Protein AF-A0A7G7W9G4-F1 (afdb_monomer_lite)

Sequence (320 aa):
MPSNDWLHTIPADLYDQLAHCLSLHGMACAELLSRPQETQLLQLMALTGLNTIRVAELNTIADHDQLLQALEQQPHHLYNLMLLGRLSLETSLAAPVLRYVQQQMHIDAAQLQQLKIYCLELSGAFLALLEEHLPATPSLGLHRLQVEEAFGQYVALHPGPEPTAATIRFTEPQLQMMRLALLLVHSLPEAGEHPFLQAVAELATLRPVALEPMIERLGTLEPAEDFAVTMPELVQLYQAMQVCGMVFVSEVLEKVGLGSVFPTVPTDERAASAGATEPSGRQAVGEIVSGFTRWVQYTFPQEPALQQARQQVLALADAL

pLDDT: mean 85.25, std 13.96, range [37.88, 96.56]

Organism: NCBI:txid2761579

Radius of gyration: 29.04 Å; chains: 1; bounding box: 63×33×98 Å

Secondary structure (DSSP, 8-state):
---GGGGGGS-TTHHHHHHHHHHHHHHHHHHHHTS---HHHHHHHHHH---HHHHHHHTT--SHHHHHHHHHH-HHHHHHHHHHHHHHHTSGGGHHHHHHHHHHHT--HHHHHHHHHHHHHHHHHHHHHHHHHS--SS-HHHHHHHHHHHHHHHHHHSPPPPPEEEEEE--HHHHHHHHHHHHHHHHGGGS---HHHHHHHH-GGGSHHHHHHHHHHHHHPPTT-EEEEEHHHHHHHHHHHHHHHHHHHSTHHHHTTGGGTS----TTTTTT-TT--PPPHHHHHHHHHHHHHHHHHHH-SS-HHHHHHHHHHHHHHTT-

Foldseek 3Di:
DQDLVVLVVDDQCLCVLCVLLLLQLLLLLLLLQVDDDDPLNVQLCVLQVDHNVLSVVSNVQDHSVSVSVCCVPPVSNSLSSLLSSLLSLVALSCVVVLVVCCVVVVDDPVVSVVSSVSSNVSSVVVSVVSQVRPDCVPPVVVSSVSSNVSSVVVCVVVPHDADFPDKDAAAPVLLVLLLVLLVCLQCLLVLDDAQLSVLSCPPPCSHNVNSVVVNVVSVPDDHRDTDTDHPSRLLSSLLSLLSVLVCLVDCVCVVSVVVVVDDDDPPVVVVVDPPDPDPDPNVVSNCSSVVSNVVCCVSCVPDPSNVVSVVSSVVSNVRD

Structure (mmCIF, N/CA/C/O backbone):
data_AF-A0A7G7W9G4-F1
#
_entry.id   AF-A0A7G7W9G4-F1
#
loop_
_atom_site.group_PDB
_atom_site.id
_atom_site.type_symbol
_atom_site.label_atom_id
_atom_site.label_alt_id
_atom_site.label_comp_id
_atom_site.label_asym_id
_atom_site.label_entity_id
_atom_site.label_seq_id
_atom_site.pdbx_PDB_ins_code
_atom_site.Cartn_x
_atom_site.Cartn_y
_atom_site.Cartn_z
_atom_site.occupancy
_atom_site.B_iso_or_equiv
_atom_site.auth_seq_id
_atom_site.auth_comp_id
_atom_site.auth_asym_id
_atom_site.auth_atom_id
_atom_site.pdbx_PDB_model_num
ATOM 1 N N . MET A 1 1 ? 11.338 4.149 -42.807 1.00 40.81 1 MET A N 1
ATOM 2 C CA . MET A 1 1 ? 11.779 3.611 -41.508 1.00 40.81 1 MET A CA 1
ATOM 3 C C . MET A 1 1 ? 12.610 4.693 -40.854 1.00 40.81 1 MET A C 1
ATOM 5 O O . MET A 1 1 ? 13.453 5.231 -41.568 1.00 40.81 1 MET A O 1
ATOM 9 N N . PRO A 1 2 ? 12.330 5.106 -39.606 1.00 50.56 2 PRO A N 1
ATOM 10 C CA . PRO A 1 2 ? 13.284 5.938 -38.877 1.00 50.56 2 PRO A CA 1
ATOM 11 C C . PRO A 1 2 ? 14.632 5.208 -38.890 1.00 50.56 2 PRO A C 1
ATOM 13 O O . PRO A 1 2 ? 14.669 3.991 -38.718 1.00 50.56 2 PRO A O 1
ATOM 16 N N . SER A 1 3 ? 15.703 5.915 -39.244 1.00 54.38 3 SER A N 1
ATOM 17 C CA . SER A 1 3 ? 17.038 5.320 -39.302 1.00 54.38 3 SER A CA 1
ATOM 18 C C . SER A 1 3 ? 17.431 4.896 -37.886 1.00 54.38 3 SER A C 1
ATOM 20 O O . SER A 1 3 ? 17.356 5.718 -36.973 1.00 54.38 3 SER A O 1
ATOM 22 N N . ASN A 1 4 ? 17.871 3.646 -37.703 1.00 65.38 4 ASN A N 1
ATOM 23 C CA . ASN A 1 4 ? 18.463 3.157 -36.447 1.00 65.38 4 ASN A CA 1
ATOM 24 C C . ASN A 1 4 ? 19.778 3.890 -36.089 1.00 65.38 4 ASN A C 1
ATOM 26 O O . ASN A 1 4 ? 20.391 3.571 -35.077 1.00 65.38 4 ASN A O 1
ATOM 30 N N . ASP A 1 5 ? 20.188 4.895 -36.876 1.00 73.19 5 ASP A N 1
ATOM 31 C CA . ASP A 1 5 ? 21.355 5.756 -36.644 1.00 73.19 5 ASP A CA 1
ATOM 32 C C . ASP A 1 5 ? 21.435 6.335 -35.232 1.00 73.19 5 ASP A C 1
ATOM 34 O O . ASP A 1 5 ? 22.530 6.565 -34.725 1.00 73.19 5 ASP A O 1
ATOM 38 N N . TRP A 1 6 ? 20.296 6.568 -34.577 1.00 84.31 6 TRP A N 1
ATOM 39 C CA . TRP A 1 6 ? 20.295 7.122 -33.227 1.00 84.31 6 TRP A CA 1
ATOM 40 C C . TRP A 1 6 ? 20.891 6.150 -32.195 1.00 84.31 6 TRP A C 1
ATOM 42 O O . TRP A 1 6 ? 21.513 6.603 -31.238 1.00 84.31 6 TRP A O 1
ATOM 52 N N . LEU A 1 7 ? 20.805 4.830 -32.407 1.00 84.00 7 LEU A N 1
ATOM 53 C CA . LEU A 1 7 ? 21.413 3.842 -31.506 1.00 84.00 7 LEU A CA 1
ATOM 54 C C . LEU A 1 7 ? 22.938 3.994 -31.443 1.00 84.00 7 LEU A C 1
ATOM 56 O O . LEU A 1 7 ? 23.534 3.792 -30.391 1.00 84.00 7 LEU A O 1
ATOM 60 N N . HIS A 1 8 ? 23.569 4.439 -32.533 1.00 81.44 8 HIS A N 1
ATOM 61 C CA . HIS A 1 8 ? 25.007 4.721 -32.581 1.00 81.44 8 HIS A CA 1
ATOM 62 C C . HIS A 1 8 ? 25.402 6.021 -31.865 1.00 81.44 8 HIS A C 1
ATOM 64 O O . HIS A 1 8 ? 26.589 6.291 -31.695 1.00 81.44 8 HIS A O 1
ATOM 70 N N . THR A 1 9 ? 24.424 6.832 -31.453 1.00 83.19 9 THR A N 1
ATOM 71 C CA . THR A 1 9 ? 24.647 8.061 -30.674 1.00 83.19 9 THR A CA 1
ATOM 72 C C . THR A 1 9 ? 24.578 7.823 -29.165 1.00 83.19 9 THR A C 1
ATOM 74 O O . THR A 1 9 ? 24.904 8.723 -28.390 1.00 83.19 9 THR A O 1
ATOM 77 N N . ILE A 1 10 ? 24.191 6.614 -28.742 1.00 82.94 10 ILE A N 1
ATOM 78 C CA . ILE A 1 10 ? 24.118 6.230 -27.335 1.00 82.94 10 ILE A CA 1
ATOM 79 C C . ILE A 1 10 ? 25.543 6.093 -26.765 1.00 82.94 10 ILE A C 1
ATOM 81 O O . ILE A 1 10 ? 26.357 5.363 -27.334 1.00 82.94 10 ILE A O 1
ATOM 85 N N . PRO A 1 11 ? 25.869 6.755 -25.636 1.00 86.31 11 PRO A N 1
ATOM 86 C CA . PRO A 1 11 ? 27.174 6.617 -24.994 1.00 86.31 11 PRO A CA 1
ATOM 87 C C . PRO A 1 11 ? 27.469 5.171 -24.581 1.00 86.31 11 PRO A C 1
ATOM 89 O O . PRO A 1 11 ? 26.603 4.491 -24.028 1.00 86.31 11 PRO A O 1
ATOM 92 N N . ALA A 1 12 ? 28.707 4.718 -24.792 1.00 85.06 12 ALA A N 1
ATOM 93 C CA . ALA A 1 12 ? 29.129 3.352 -24.464 1.00 85.06 12 ALA A CA 1
ATOM 94 C C . ALA A 1 12 ? 29.003 3.020 -22.962 1.00 85.06 12 ALA A C 1
ATOM 96 O O . ALA A 1 12 ? 28.802 1.867 -22.593 1.00 85.06 12 ALA A O 1
ATOM 97 N N . ASP A 1 13 ? 29.077 4.032 -22.096 1.00 87.19 13 ASP A N 1
ATOM 98 C CA . ASP A 1 13 ? 28.933 3.919 -20.643 1.00 87.19 13 ASP A CA 1
ATOM 99 C C . ASP A 1 13 ? 27.476 4.031 -20.160 1.00 87.19 13 ASP A C 1
ATOM 101 O O . ASP A 1 13 ? 27.215 3.891 -18.966 1.00 87.19 13 ASP A O 1
ATOM 105 N N . LEU A 1 14 ? 26.499 4.248 -21.056 1.00 85.94 14 LEU A N 1
ATOM 106 C CA . LEU A 1 14 ? 25.096 4.408 -20.657 1.00 85.94 14 LEU A CA 1
ATOM 107 C C . LEU A 1 14 ? 24.572 3.178 -19.906 1.00 85.94 14 LEU A C 1
ATOM 109 O O . LEU A 1 14 ? 23.805 3.320 -18.956 1.00 85.94 14 LEU A O 1
ATOM 113 N N . TYR A 1 15 ? 24.981 1.974 -20.316 1.00 88.56 15 TYR A N 1
ATOM 114 C CA . TYR A 1 15 ? 24.551 0.759 -19.629 1.00 88.56 15 TYR A CA 1
ATOM 115 C C . TYR A 1 15 ? 25.046 0.735 -18.181 1.00 88.56 15 TYR A C 1
ATOM 117 O O . TYR A 1 15 ? 24.253 0.450 -17.293 1.00 88.56 15 TYR A O 1
ATOM 125 N N . ASP A 1 16 ? 26.301 1.104 -17.919 1.00 87.62 16 ASP A N 1
ATOM 126 C CA . ASP A 1 16 ? 26.847 1.119 -16.556 1.00 87.62 16 ASP A CA 1
ATOM 127 C C . ASP A 1 16 ? 26.080 2.096 -15.654 1.00 87.62 16 ASP A C 1
ATOM 129 O O . ASP A 1 16 ? 25.845 1.819 -14.477 1.00 87.62 16 ASP A O 1
ATOM 133 N N . GLN A 1 17 ? 25.616 3.212 -16.223 1.00 88.06 17 GLN A N 1
ATOM 134 C CA . GLN A 1 17 ? 24.747 4.160 -15.526 1.00 88.06 17 GLN A CA 1
ATOM 135 C C . GLN A 1 17 ? 23.349 3.563 -15.281 1.00 88.06 17 GLN A C 1
ATOM 137 O O . GLN A 1 17 ? 22.777 3.719 -14.201 1.00 88.06 17 GLN A O 1
ATOM 142 N N . LEU A 1 18 ? 22.792 2.854 -16.268 1.00 90.00 18 LEU A N 1
ATOM 143 C CA . LEU A 1 18 ? 21.439 2.297 -16.224 1.00 90.00 18 LEU A CA 1
ATOM 144 C C . LEU A 1 18 ? 21.326 0.945 -15.520 1.00 90.00 18 LEU A C 1
ATOM 146 O O . LEU A 1 18 ? 20.213 0.586 -15.153 1.00 90.00 18 LEU A O 1
ATOM 150 N N . ALA A 1 19 ? 22.403 0.194 -15.305 1.00 89.56 19 ALA A N 1
ATOM 151 C CA . ALA A 1 19 ? 22.345 -1.211 -14.893 1.00 89.56 19 ALA A CA 1
ATOM 152 C C . ALA A 1 19 ? 21.517 -1.418 -13.613 1.00 89.56 19 ALA A C 1
ATOM 154 O O . ALA A 1 19 ? 20.597 -2.238 -13.569 1.00 89.56 19 ALA A O 1
ATOM 155 N N . HIS A 1 20 ? 21.775 -0.607 -12.583 1.00 88.25 20 HIS A N 1
ATOM 156 C CA . HIS A 1 20 ? 21.005 -0.639 -11.336 1.00 88.25 20 HIS A CA 1
ATOM 157 C C . HIS A 1 20 ? 19.545 -0.219 -11.535 1.00 88.25 20 HIS A C 1
ATOM 159 O O . HIS A 1 20 ? 18.644 -0.764 -10.899 1.00 88.25 20 HIS A O 1
ATOM 165 N N . CYS A 1 21 ? 19.307 0.724 -12.444 1.00 91.81 21 CYS A N 1
ATOM 166 C CA . CYS A 1 21 ? 17.978 1.196 -12.786 1.00 91.81 21 CYS A CA 1
ATOM 167 C C . CYS A 1 21 ? 17.174 0.110 -13.521 1.00 91.81 21 CYS A C 1
ATOM 169 O O . CYS A 1 21 ? 16.083 -0.232 -13.070 1.00 91.81 21 CYS A O 1
ATOM 171 N N . LEU A 1 22 ? 17.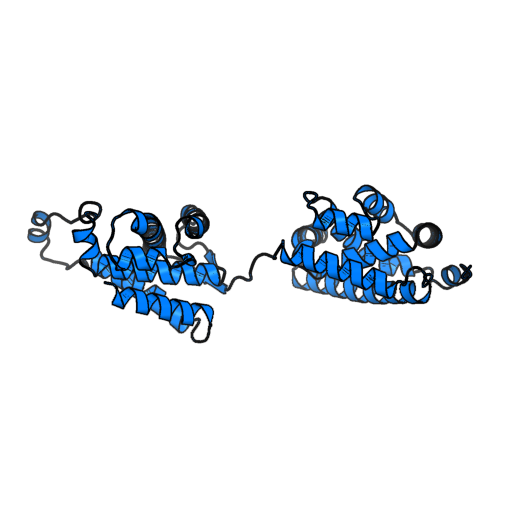734 -0.497 -14.571 1.00 92.62 22 LEU A N 1
ATOM 172 C CA . LEU A 1 22 ? 17.141 -1.607 -15.324 1.00 92.62 22 LEU A CA 1
ATOM 173 C C . LEU A 1 22 ? 16.814 -2.783 -14.405 1.00 92.62 22 LEU A C 1
ATOM 175 O O . LEU A 1 22 ? 15.695 -3.288 -14.428 1.00 92.62 22 LEU A O 1
ATOM 179 N N . SER A 1 23 ? 17.754 -3.157 -13.533 1.00 92.38 23 SER A N 1
ATOM 180 C CA . SER A 1 23 ? 17.551 -4.221 -12.552 1.00 92.38 23 SER A CA 1
ATOM 181 C C . SER A 1 23 ? 16.391 -3.911 -11.598 1.00 92.38 23 SER A C 1
ATOM 183 O O . SER A 1 23 ? 15.501 -4.742 -11.417 1.00 92.38 23 SER A O 1
ATOM 185 N N . LEU A 1 24 ? 16.341 -2.701 -11.028 1.00 94.94 24 LEU A N 1
ATOM 186 C CA . LEU A 1 24 ? 15.282 -2.307 -10.095 1.00 94.94 24 LEU A CA 1
ATOM 187 C C . LEU A 1 24 ? 13.896 -2.261 -10.759 1.00 94.94 24 LEU A C 1
ATOM 189 O O . LEU A 1 24 ? 12.923 -2.756 -10.188 1.00 94.94 24 LEU A O 1
ATOM 193 N N . HIS A 1 25 ? 13.805 -1.709 -11.970 1.00 96.00 25 HIS A N 1
ATOM 194 C CA . HIS A 1 25 ? 12.559 -1.653 -12.742 1.00 96.00 25 HIS A CA 1
ATOM 195 C C . HIS A 1 25 ? 12.108 -3.050 -13.176 1.00 96.00 25 HIS A C 1
ATOM 197 O O . HIS A 1 25 ? 10.923 -3.378 -13.090 1.00 96.00 25 HIS A O 1
ATOM 203 N N . GLY A 1 26 ? 13.062 -3.892 -13.566 1.00 95.31 26 GLY A N 1
ATOM 204 C CA . GLY A 1 26 ? 12.858 -5.294 -13.887 1.00 95.31 26 GLY A CA 1
ATOM 205 C C . GLY A 1 26 ? 12.314 -6.107 -12.718 1.00 95.31 26 GLY A C 1
ATOM 206 O O . GLY A 1 26 ? 11.358 -6.863 -12.888 1.00 95.31 26 GLY A O 1
ATOM 207 N N . MET A 1 27 ? 12.869 -5.917 -11.517 1.00 95.31 27 MET A N 1
ATOM 208 C CA . MET A 1 27 ? 12.361 -6.534 -10.287 1.00 95.31 27 MET A CA 1
ATOM 209 C C . MET A 1 27 ? 10.953 -6.037 -9.948 1.00 95.31 27 MET A C 1
ATOM 211 O O . MET A 1 27 ? 10.087 -6.847 -9.628 1.00 95.31 27 MET A O 1
ATOM 215 N N . ALA A 1 28 ? 10.696 -4.730 -10.065 1.00 95.50 28 ALA A N 1
ATOM 216 C CA . ALA A 1 28 ? 9.371 -4.153 -9.834 1.00 95.50 28 ALA A CA 1
ATOM 217 C C . ALA A 1 28 ? 8.313 -4.722 -10.795 1.00 95.50 28 ALA A C 1
ATOM 219 O O . ALA A 1 28 ? 7.232 -5.111 -10.354 1.00 95.50 28 ALA A O 1
ATOM 220 N N . CYS A 1 29 ? 8.637 -4.847 -12.085 1.00 96.25 29 CYS A N 1
ATOM 221 C CA . CYS A 1 29 ? 7.753 -5.479 -13.066 1.00 96.25 29 CYS A CA 1
ATOM 222 C C . CYS A 1 29 ? 7.543 -6.968 -12.779 1.00 96.25 29 CYS A C 1
ATOM 224 O O . CYS A 1 29 ? 6.418 -7.452 -12.861 1.00 96.25 29 CYS A O 1
ATOM 226 N N . ALA A 1 30 ? 8.608 -7.702 -12.447 1.00 94.56 30 ALA A N 1
ATOM 227 C CA . ALA A 1 30 ? 8.514 -9.127 -12.147 1.00 94.56 30 ALA A CA 1
ATOM 228 C C . ALA A 1 30 ? 7.612 -9.383 -10.932 1.00 94.56 30 ALA A C 1
ATOM 230 O O . ALA A 1 30 ? 6.766 -10.270 -10.986 1.00 94.56 30 ALA A O 1
ATOM 231 N N . GLU A 1 31 ? 7.746 -8.571 -9.881 1.00 93.81 31 GLU A N 1
ATOM 232 C CA . GLU A 1 31 ? 6.899 -8.644 -8.689 1.00 93.81 31 GLU A CA 1
ATOM 233 C C . GLU A 1 31 ? 5.448 -8.246 -8.972 1.00 93.81 31 GLU A C 1
ATOM 235 O O . GLU A 1 31 ? 4.524 -8.856 -8.446 1.00 93.81 31 GLU A O 1
ATOM 240 N N . LEU A 1 32 ? 5.209 -7.233 -9.807 1.00 93.50 32 LEU A N 1
ATOM 241 C CA . LEU A 1 32 ? 3.849 -6.864 -10.195 1.00 93.50 32 LEU A CA 1
ATOM 242 C C . LEU A 1 32 ? 3.166 -8.002 -10.969 1.00 93.50 32 LEU A C 1
ATOM 244 O O . LEU A 1 32 ? 2.024 -8.352 -10.681 1.00 93.50 32 LEU A O 1
ATOM 248 N N . LEU A 1 33 ? 3.867 -8.582 -11.946 1.00 93.25 33 LEU A N 1
ATOM 249 C CA . LEU A 1 33 ? 3.325 -9.588 -12.862 1.00 93.25 33 LEU A CA 1
ATOM 250 C C . LEU A 1 33 ? 3.311 -11.013 -12.281 1.00 93.25 33 LEU A C 1
ATOM 252 O O . LEU A 1 33 ? 2.730 -11.907 -12.897 1.00 93.25 33 LEU A O 1
ATOM 256 N N . SER A 1 34 ? 3.942 -11.243 -11.125 1.00 89.50 34 SER A N 1
ATOM 257 C CA . SER A 1 34 ? 3.881 -12.519 -10.395 1.00 89.50 34 SER A CA 1
ATOM 258 C C . SER A 1 34 ? 2.593 -12.681 -9.577 1.00 89.50 34 SER A C 1
ATOM 260 O O . SER A 1 34 ? 2.277 -13.789 -9.138 1.00 89.50 34 SER A O 1
ATOM 262 N N . ARG A 1 35 ? 1.843 -11.590 -9.374 1.00 86.38 35 ARG A N 1
ATOM 263 C CA . ARG A 1 35 ? 0.600 -11.560 -8.595 1.00 86.38 35 ARG A CA 1
ATOM 264 C C . ARG A 1 35 ? -0.533 -12.339 -9.276 1.00 86.38 35 ARG A C 1
ATOM 266 O O . ARG A 1 35 ? -0.476 -12.583 -10.485 1.00 86.38 35 ARG A O 1
ATOM 273 N N . PRO A 1 36 ? -1.588 -12.717 -8.524 1.00 83.50 36 PRO A N 1
ATOM 274 C CA . PRO A 1 36 ? -2.785 -13.312 -9.106 1.00 83.50 36 PRO A CA 1
ATOM 275 C C . PRO A 1 36 ? -3.306 -12.488 -10.291 1.00 83.50 36 PRO A C 1
ATOM 277 O O . PRO A 1 36 ? -3.422 -11.266 -10.214 1.00 83.50 36 PRO A O 1
ATOM 280 N N . GLN A 1 37 ? -3.589 -13.167 -11.404 1.00 80.62 37 GLN A N 1
ATOM 281 C CA . GLN A 1 37 ? -3.963 -12.532 -12.668 1.00 80.62 37 GLN A CA 1
ATOM 282 C C . GLN A 1 37 ? -5.419 -12.064 -12.649 1.00 80.62 37 GLN A C 1
ATOM 284 O O . GLN A 1 37 ? -6.317 -12.699 -13.201 1.00 80.62 37 GLN A O 1
ATOM 289 N N . GLU A 1 38 ? -5.642 -10.937 -11.989 1.00 86.50 38 GLU A N 1
ATOM 290 C CA . GLU A 1 38 ? -6.908 -10.217 -12.011 1.00 86.50 38 GLU A CA 1
ATOM 291 C C . GLU A 1 38 ? -7.132 -9.528 -13.362 1.00 86.50 38 GLU A C 1
ATOM 293 O O . GLU A 1 38 ? -6.190 -9.251 -14.108 1.00 86.50 38 GLU A O 1
ATOM 298 N N . THR A 1 39 ? -8.390 -9.211 -13.674 1.00 87.88 39 THR A N 1
ATOM 299 C CA . THR A 1 39 ? -8.793 -8.607 -14.957 1.00 87.88 39 THR A CA 1
ATOM 300 C C . THR A 1 39 ? -7.971 -7.361 -15.306 1.00 87.88 39 THR A C 1
ATOM 302 O O . THR A 1 39 ? -7.540 -7.200 -16.445 1.00 87.88 39 THR A O 1
ATOM 305 N N . GLN A 1 40 ? -7.705 -6.502 -14.322 1.00 90.00 40 GLN A N 1
ATOM 306 C CA . GLN A 1 40 ? -6.948 -5.261 -14.482 1.00 90.00 40 GLN A CA 1
ATOM 307 C C . GLN A 1 40 ? -5.460 -5.528 -14.750 1.00 90.00 40 GLN A C 1
ATOM 309 O O . GLN A 1 40 ? -4.849 -4.855 -15.579 1.00 90.00 40 GLN A O 1
ATOM 314 N N . LEU A 1 41 ? -4.881 -6.551 -14.112 1.00 91.75 41 LEU A N 1
ATOM 315 C CA . LEU A 1 41 ? -3.500 -6.958 -14.373 1.00 91.75 41 LEU A CA 1
ATOM 316 C C . LEU A 1 41 ? -3.364 -7.588 -15.767 1.00 91.75 41 LEU A C 1
ATOM 318 O O . LEU A 1 41 ? -2.427 -7.276 -16.498 1.00 91.75 41 LEU A O 1
ATOM 322 N N . LEU A 1 42 ? -4.338 -8.403 -16.186 1.00 92.75 42 LEU A N 1
ATOM 323 C CA . LEU A 1 42 ? -4.401 -8.953 -17.544 1.00 92.75 42 LEU A CA 1
ATOM 324 C C . LEU A 1 42 ? -4.530 -7.853 -18.607 1.00 92.75 42 LEU A C 1
ATOM 326 O O . LEU A 1 42 ? -3.899 -7.939 -19.660 1.00 92.75 42 LEU A O 1
ATOM 330 N N . GLN A 1 43 ? -5.302 -6.799 -18.330 1.00 93.38 43 GLN A N 1
ATOM 331 C CA . GLN A 1 43 ? -5.398 -5.629 -19.203 1.00 93.38 43 GLN A CA 1
ATOM 332 C C . GLN A 1 43 ? -4.052 -4.905 -19.326 1.00 93.38 43 GLN A C 1
ATOM 334 O O . GLN A 1 43 ? -3.642 -4.577 -20.440 1.00 93.38 43 GLN A O 1
ATOM 339 N N . LEU A 1 44 ? -3.335 -4.701 -18.217 1.00 94.00 44 LEU A N 1
ATOM 340 C CA . LEU A 1 44 ? -1.985 -4.129 -18.232 1.00 94.00 44 LEU A CA 1
ATOM 341 C C . LEU A 1 44 ? -1.008 -4.974 -19.057 1.00 94.00 44 LEU A C 1
ATOM 343 O O . LEU A 1 44 ? -0.258 -4.428 -19.868 1.00 94.00 44 LEU A O 1
ATOM 347 N N . MET A 1 45 ? -1.041 -6.299 -18.902 1.00 94.75 45 MET A N 1
ATOM 348 C CA . MET A 1 45 ? -0.222 -7.221 -19.698 1.00 94.75 45 MET A CA 1
ATOM 349 C C . MET A 1 45 ? -0.559 -7.132 -21.192 1.00 94.75 45 MET A C 1
ATOM 351 O O . MET A 1 45 ? 0.342 -7.110 -22.028 1.00 94.75 45 MET A O 1
ATOM 355 N N . ALA A 1 46 ? -1.844 -7.034 -21.540 1.00 94.12 46 ALA A N 1
ATOM 356 C CA . ALA A 1 46 ? -2.291 -6.909 -22.926 1.00 94.12 46 ALA A CA 1
ATOM 357 C C . ALA A 1 46 ? -1.870 -5.575 -23.565 1.00 94.12 46 ALA A C 1
ATOM 359 O O . ALA A 1 46 ? -1.441 -5.567 -24.717 1.00 94.12 46 ALA A O 1
ATOM 360 N N . LEU A 1 47 ? -1.959 -4.464 -22.825 1.00 94.12 47 LEU A N 1
ATOM 361 C CA . LEU A 1 47 ? -1.532 -3.143 -23.296 1.00 94.12 47 LEU A CA 1
ATOM 362 C C . LEU A 1 47 ? -0.015 -3.078 -23.490 1.00 94.12 47 LEU A C 1
ATOM 364 O O . LEU A 1 47 ? 0.465 -2.588 -24.506 1.00 94.12 47 LEU A O 1
ATOM 368 N N . THR A 1 48 ? 0.748 -3.581 -22.522 1.00 94.00 48 THR A N 1
ATOM 369 C CA . THR A 1 48 ? 2.214 -3.456 -22.516 1.00 94.00 48 THR A CA 1
ATOM 370 C C . THR A 1 48 ? 2.932 -4.543 -23.318 1.00 94.00 48 THR A C 1
ATOM 372 O O . THR A 1 48 ? 4.106 -4.380 -23.656 1.00 94.00 48 THR A O 1
ATOM 375 N N . GLY A 1 49 ? 2.270 -5.669 -23.596 1.00 93.06 49 GLY A N 1
ATOM 376 C CA . GLY A 1 49 ? 2.908 -6.872 -24.137 1.00 93.06 49 GLY A CA 1
ATOM 377 C C . GLY A 1 49 ? 3.873 -7.548 -23.155 1.00 93.06 49 GLY A C 1
ATOM 378 O O . GLY A 1 49 ? 4.574 -8.491 -23.530 1.00 93.06 49 GLY A O 1
ATOM 379 N N . LEU A 1 50 ? 3.935 -7.079 -21.904 1.00 95.25 50 LEU A N 1
ATOM 380 C CA . LEU A 1 50 ? 4.789 -7.650 -20.874 1.00 95.25 50 LEU A CA 1
ATOM 381 C C . LEU A 1 50 ? 4.090 -8.813 -20.177 1.00 95.25 50 LEU A C 1
ATOM 383 O O . LEU A 1 50 ? 2.914 -8.766 -19.825 1.00 95.25 50 LEU A O 1
ATOM 387 N N . ASN A 1 51 ? 4.866 -9.858 -19.933 1.00 93.06 51 ASN A N 1
ATOM 388 C CA . ASN A 1 51 ? 4.527 -10.961 -19.051 1.00 93.06 51 ASN A CA 1
ATOM 389 C C . ASN A 1 51 ? 5.792 -11.376 -18.288 1.00 93.06 51 ASN A C 1
ATOM 391 O O . ASN A 1 51 ? 6.877 -10.851 -18.542 1.00 93.06 51 ASN A O 1
ATOM 395 N N . THR A 1 52 ? 5.670 -12.321 -17.360 1.00 90.69 52 THR A N 1
ATOM 396 C CA . THR A 1 52 ? 6.804 -12.780 -16.544 1.00 90.69 52 THR A CA 1
ATOM 397 C C . THR A 1 52 ? 7.977 -13.296 -17.383 1.00 90.69 52 THR A C 1
ATOM 399 O O . THR A 1 52 ? 9.124 -13.026 -17.042 1.00 90.69 52 THR A O 1
ATOM 402 N N . ILE A 1 53 ? 7.709 -13.967 -18.509 1.00 93.25 53 ILE A N 1
ATOM 403 C CA . ILE A 1 53 ? 8.742 -14.471 -19.429 1.00 93.25 53 ILE A CA 1
ATOM 404 C C . ILE A 1 53 ? 9.473 -13.306 -20.102 1.00 93.25 53 ILE A C 1
ATOM 406 O O . ILE A 1 53 ? 10.697 -13.245 -20.065 1.00 93.25 53 ILE A O 1
ATOM 410 N N . ARG A 1 54 ? 8.733 -12.344 -20.662 1.00 93.81 54 ARG A N 1
ATOM 411 C CA . ARG A 1 54 ? 9.308 -11.182 -21.350 1.00 93.81 54 ARG A CA 1
ATOM 412 C C . ARG A 1 54 ? 10.115 -10.305 -20.398 1.00 93.81 54 ARG A C 1
ATOM 414 O O . ARG A 1 54 ? 11.171 -9.811 -20.773 1.00 93.81 54 ARG A O 1
ATOM 421 N N . VAL A 1 55 ? 9.639 -10.127 -19.167 1.00 94.94 55 VAL A N 1
ATOM 422 C CA . VAL A 1 55 ? 10.392 -9.413 -18.129 1.00 94.94 55 VAL A CA 1
ATOM 423 C C . VAL A 1 55 ? 11.664 -10.178 -17.768 1.00 94.94 55 VAL A C 1
ATOM 425 O O . VAL A 1 55 ? 12.718 -9.563 -17.671 1.00 94.94 55 VAL A O 1
ATOM 428 N N . ALA A 1 56 ? 11.604 -11.505 -17.627 1.00 92.94 56 ALA A N 1
ATOM 429 C CA . ALA A 1 56 ? 12.794 -12.309 -17.361 1.00 92.94 56 ALA A CA 1
ATOM 430 C C . ALA A 1 56 ? 13.838 -12.191 -18.484 1.00 92.94 56 ALA A C 1
ATOM 432 O O . ALA A 1 56 ? 15.013 -12.025 -18.181 1.00 92.94 56 ALA A O 1
ATOM 433 N N . GLU A 1 57 ? 13.417 -12.211 -19.752 1.00 94.19 57 GLU A N 1
ATOM 434 C CA . GLU A 1 57 ? 14.292 -11.986 -20.913 1.00 94.19 57 GLU A CA 1
ATOM 435 C C . GLU A 1 57 ? 14.923 -10.588 -20.904 1.00 94.19 57 GLU A C 1
ATOM 437 O O . GLU A 1 57 ? 16.121 -10.445 -21.114 1.00 94.19 57 GLU A O 1
ATOM 442 N N . LEU A 1 58 ? 14.145 -9.537 -20.633 1.00 93.56 58 LEU A N 1
ATOM 443 C CA . LEU A 1 58 ? 14.685 -8.174 -20.555 1.00 93.56 58 LEU A CA 1
ATOM 444 C C . LEU A 1 58 ? 15.631 -7.995 -19.357 1.00 93.56 58 LEU A C 1
ATOM 446 O O . LEU A 1 58 ? 16.594 -7.239 -19.443 1.00 93.56 58 LEU A O 1
ATOM 450 N N . ASN A 1 59 ? 15.411 -8.731 -18.268 1.00 92.50 59 ASN A N 1
ATOM 451 C CA . ASN A 1 59 ? 16.287 -8.720 -17.098 1.00 92.50 59 ASN A CA 1
ATOM 452 C C . ASN A 1 59 ? 17.623 -9.442 -17.332 1.00 92.50 59 ASN A C 1
ATOM 454 O O . ASN A 1 59 ? 18.500 -9.346 -16.475 1.00 92.50 59 ASN A O 1
ATOM 458 N N . THR A 1 60 ? 17.807 -10.159 -18.452 1.00 93.19 60 THR A N 1
ATOM 459 C CA . THR A 1 60 ? 19.112 -10.751 -18.784 1.00 93.19 60 THR A CA 1
ATOM 460 C C . THR A 1 60 ? 20.075 -9.767 -19.436 1.00 93.19 60 THR A C 1
ATOM 462 O O . THR A 1 60 ? 21.227 -10.143 -19.623 1.00 93.19 60 THR A O 1
ATOM 465 N N . ILE A 1 61 ? 19.632 -8.550 -19.789 1.00 93.31 61 ILE A N 1
ATOM 466 C CA . ILE A 1 61 ? 20.498 -7.509 -20.359 1.00 93.31 61 ILE A CA 1
ATOM 467 C C . ILE A 1 61 ? 21.595 -7.184 -19.341 1.00 93.31 61 ILE A C 1
ATOM 469 O O . ILE A 1 61 ? 21.331 -6.568 -18.309 1.00 93.31 61 ILE A O 1
ATOM 473 N N . ALA A 1 62 ? 22.813 -7.635 -19.635 1.00 90.69 62 ALA A N 1
ATOM 474 C CA . ALA A 1 62 ? 23.949 -7.590 -18.719 1.00 90.69 62 ALA A CA 1
ATOM 475 C C . ALA A 1 62 ? 25.058 -6.619 -19.156 1.00 90.69 62 ALA A C 1
ATOM 477 O O . ALA A 1 62 ? 25.977 -6.364 -18.375 1.00 90.69 62 ALA A O 1
ATOM 478 N N . ASP A 1 63 ? 24.977 -6.089 -20.377 1.00 92.31 63 ASP A N 1
ATOM 479 C CA . ASP A 1 63 ? 25.976 -5.201 -20.966 1.00 92.31 63 ASP A CA 1
ATOM 480 C C . ASP A 1 63 ? 25.364 -4.245 -22.012 1.00 92.31 63 ASP A C 1
ATOM 482 O O . ASP A 1 63 ? 24.177 -4.312 -22.353 1.00 92.31 63 ASP A O 1
ATOM 486 N N . HIS A 1 64 ? 26.197 -3.325 -22.506 1.00 91.50 64 HIS A N 1
ATOM 487 C CA . HIS A 1 64 ? 25.810 -2.311 -23.484 1.00 91.50 64 HIS A CA 1
ATOM 488 C C . HIS A 1 64 ? 25.372 -2.904 -24.832 1.00 91.50 64 HIS A C 1
ATOM 490 O O . HIS A 1 64 ? 24.375 -2.453 -25.397 1.00 91.50 64 HIS A O 1
ATOM 496 N N . ASP A 1 65 ? 26.060 -3.931 -25.334 1.00 92.06 65 ASP A N 1
ATOM 497 C CA . ASP A 1 65 ? 25.741 -4.537 -26.631 1.00 92.06 65 ASP A CA 1
ATOM 498 C C . ASP A 1 65 ? 24.367 -5.222 -26.592 1.00 92.06 65 ASP A C 1
ATOM 500 O O . ASP A 1 65 ? 23.557 -5.070 -27.511 1.00 92.06 65 ASP A O 1
ATOM 504 N N . GLN A 1 66 ? 24.053 -5.908 -25.490 1.00 93.62 66 GLN A N 1
ATOM 505 C CA . GLN A 1 66 ? 22.739 -6.502 -25.252 1.00 93.62 66 GLN A CA 1
ATOM 506 C C . GLN A 1 66 ? 21.641 -5.443 -25.116 1.00 93.62 66 GLN A C 1
ATOM 508 O O . GLN A 1 66 ? 20.525 -5.657 -25.593 1.00 93.62 66 GLN A O 1
ATOM 513 N N . LEU A 1 67 ? 21.940 -4.293 -24.501 1.00 92.81 67 LEU A N 1
ATOM 514 C CA . LEU A 1 67 ? 20.999 -3.175 -24.415 1.00 92.81 67 LEU A CA 1
ATOM 515 C C . LEU A 1 67 ? 20.677 -2.619 -25.809 1.00 92.81 67 LEU A C 1
ATOM 517 O O . LEU A 1 67 ? 19.502 -2.448 -26.139 1.00 92.81 67 LEU A O 1
ATOM 521 N N . LEU A 1 68 ? 21.695 -2.381 -26.641 1.00 92.56 68 LEU A N 1
ATOM 522 C CA . LEU A 1 68 ? 21.509 -1.929 -28.023 1.00 92.56 68 LEU A CA 1
ATOM 523 C C . LEU A 1 68 ? 20.715 -2.948 -28.842 1.00 92.56 68 LEU A C 1
ATOM 525 O O . LEU A 1 68 ? 19.776 -2.578 -29.548 1.00 92.56 68 LEU A O 1
ATOM 529 N N . GLN A 1 69 ? 21.034 -4.234 -28.698 1.00 92.25 69 GLN A N 1
ATOM 530 C CA . GLN A 1 69 ? 20.305 -5.307 -29.363 1.00 92.25 69 GLN A CA 1
ATOM 531 C C . GLN A 1 69 ? 18.829 -5.340 -28.936 1.00 92.25 69 GLN A C 1
ATOM 533 O O . GLN A 1 69 ? 17.942 -5.491 -29.778 1.00 92.25 69 GLN A O 1
ATOM 538 N N . ALA A 1 70 ? 18.536 -5.171 -27.644 1.00 92.06 70 ALA A N 1
ATOM 539 C CA . ALA A 1 70 ? 17.165 -5.111 -27.147 1.00 92.06 70 ALA A CA 1
ATOM 540 C C . ALA A 1 70 ? 16.403 -3.891 -27.694 1.00 92.06 70 ALA A C 1
ATOM 542 O O . ALA A 1 70 ? 15.234 -4.020 -28.067 1.00 92.06 70 ALA A O 1
ATOM 543 N N . LEU A 1 71 ? 17.064 -2.733 -27.790 1.00 91.50 71 LEU A N 1
ATOM 544 C CA . LEU A 1 71 ? 16.504 -1.513 -28.380 1.00 91.50 71 LEU A CA 1
ATOM 545 C C . LEU A 1 71 ? 16.243 -1.645 -29.883 1.00 91.50 71 LEU A C 1
ATOM 547 O O . LEU A 1 71 ? 15.266 -1.090 -30.378 1.00 91.50 71 LEU A O 1
ATOM 551 N N . GLU A 1 72 ? 17.073 -2.393 -30.604 1.00 90.81 72 GLU A N 1
ATOM 552 C CA . GLU A 1 72 ? 16.869 -2.659 -32.027 1.00 90.81 72 GLU A CA 1
ATOM 553 C C . GLU A 1 72 ? 15.717 -3.646 -32.267 1.00 90.81 72 GLU A C 1
ATOM 555 O O . GLU A 1 72 ? 14.868 -3.426 -33.132 1.00 90.81 72 GLU A O 1
ATOM 560 N N . GLN A 1 73 ? 15.670 -4.737 -31.500 1.00 90.44 73 GLN A N 1
ATOM 561 C CA . GLN A 1 73 ? 14.727 -5.832 -31.740 1.00 90.44 73 GLN A CA 1
ATOM 562 C C . GLN A 1 73 ? 13.339 -5.573 -31.153 1.00 90.44 73 GLN A C 1
ATOM 564 O O . GLN A 1 73 ? 12.326 -5.945 -31.747 1.00 90.44 73 GLN A O 1
ATOM 569 N N . GLN A 1 74 ? 13.281 -4.986 -29.960 1.00 89.88 74 GLN A N 1
ATOM 570 C CA . GLN A 1 74 ? 12.053 -4.876 -29.177 1.00 89.88 74 GLN A CA 1
ATOM 571 C C . GLN A 1 74 ? 11.987 -3.586 -28.340 1.00 89.88 74 GLN A C 1
ATOM 573 O O . GLN A 1 74 ? 11.722 -3.638 -27.133 1.00 89.88 74 GLN A O 1
ATOM 578 N N . PRO A 1 75 ? 12.131 -2.409 -28.974 1.00 90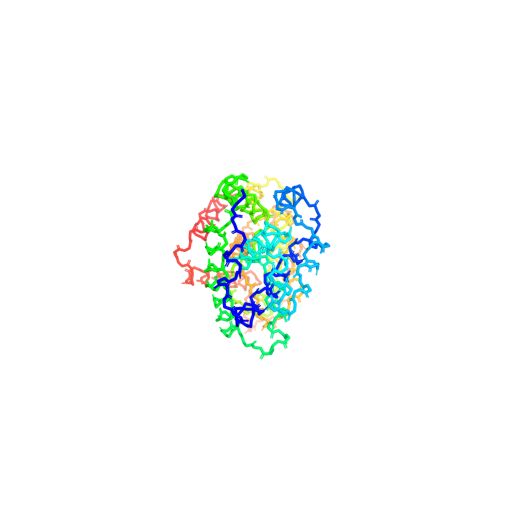.69 75 PRO A N 1
ATOM 579 C CA . PRO A 1 75 ? 12.202 -1.137 -28.262 1.00 90.69 75 PRO A CA 1
ATOM 580 C C . PRO A 1 75 ? 10.970 -0.849 -27.397 1.00 90.69 75 PRO A C 1
ATOM 582 O O . PRO A 1 75 ? 11.092 -0.348 -26.283 1.00 90.69 75 PRO A O 1
ATOM 585 N N . HIS A 1 76 ? 9.773 -1.196 -27.883 1.00 91.19 76 HIS A N 1
ATOM 586 C CA . HIS A 1 76 ? 8.530 -0.969 -27.144 1.00 91.19 76 HIS A CA 1
ATOM 587 C C . HIS A 1 76 ? 8.427 -1.819 -25.873 1.00 91.19 76 HIS A C 1
ATOM 589 O O . HIS A 1 76 ? 7.869 -1.353 -24.884 1.00 91.19 76 HIS A O 1
ATOM 595 N N . HIS A 1 77 ? 8.978 -3.037 -25.862 1.00 93.12 77 HIS A N 1
ATOM 596 C CA . HIS A 1 77 ? 8.973 -3.862 -24.653 1.00 93.12 77 HIS A CA 1
ATOM 597 C C . HIS A 1 77 ? 9.911 -3.282 -23.593 1.00 93.12 77 HIS A C 1
ATOM 599 O O . HIS A 1 77 ? 9.537 -3.227 -22.425 1.00 93.12 77 HIS A O 1
ATOM 605 N N . LEU A 1 78 ? 11.087 -2.790 -23.996 1.00 93.81 78 LEU A N 1
ATOM 606 C CA . LEU A 1 78 ? 12.002 -2.119 -23.074 1.00 93.81 78 LEU A CA 1
ATOM 607 C C . LEU A 1 78 ? 11.414 -0.794 -22.560 1.00 93.81 78 LEU A C 1
ATOM 609 O O . LEU A 1 78 ? 11.462 -0.531 -21.362 1.00 93.81 78 LEU A O 1
ATOM 613 N N . TYR A 1 79 ? 10.779 -0.008 -23.434 1.00 94.94 79 TYR A N 1
ATOM 614 C CA . TYR A 1 79 ? 10.026 1.185 -23.038 1.00 94.94 79 TYR A CA 1
ATOM 615 C C . TYR A 1 79 ? 8.946 0.854 -21.998 1.00 94.94 79 TYR A C 1
ATOM 617 O O . TYR A 1 79 ? 8.895 1.470 -20.935 1.00 94.94 79 TYR A O 1
ATOM 625 N N . ASN A 1 80 ? 8.121 -0.163 -22.261 1.00 95.88 80 ASN A N 1
ATOM 626 C CA . ASN A 1 80 ? 7.051 -0.568 -21.354 1.00 95.88 80 ASN A CA 1
ATOM 627 C C . ASN A 1 80 ? 7.581 -1.127 -20.028 1.00 95.88 80 ASN A C 1
ATOM 629 O O . ASN A 1 80 ? 6.948 -0.907 -18.999 1.00 95.88 80 ASN A O 1
ATOM 633 N N . LEU A 1 81 ? 8.726 -1.820 -20.029 1.00 96.56 81 LEU A N 1
ATOM 634 C CA . LEU A 1 81 ? 9.381 -2.296 -18.806 1.00 96.56 81 LEU A CA 1
ATOM 635 C C . LEU A 1 81 ? 9.795 -1.108 -17.934 1.00 96.56 81 LEU A C 1
ATOM 637 O O . LEU A 1 81 ? 9.511 -1.080 -16.738 1.00 96.56 81 LEU A O 1
ATOM 641 N N . MET A 1 82 ? 10.419 -0.100 -18.543 1.00 95.88 82 MET A N 1
ATOM 642 C CA . MET A 1 82 ? 10.826 1.113 -17.840 1.00 95.88 82 MET A CA 1
ATOM 643 C C . MET A 1 82 ? 9.615 1.904 -17.333 1.00 95.88 82 MET A C 1
ATOM 645 O O . MET A 1 82 ? 9.605 2.319 -16.177 1.00 95.88 82 MET A O 1
ATOM 649 N N . LEU A 1 83 ? 8.565 2.057 -18.144 1.00 96.38 83 LEU A N 1
ATOM 650 C CA . LEU A 1 83 ? 7.338 2.752 -17.749 1.00 96.38 83 LEU A CA 1
ATOM 651 C C . LEU A 1 83 ? 6.632 2.041 -16.586 1.00 96.38 83 LEU A C 1
ATOM 653 O O . LEU A 1 83 ? 6.374 2.651 -15.550 1.00 96.38 83 LEU A O 1
ATOM 657 N N . LEU A 1 84 ? 6.351 0.744 -16.725 1.00 96.25 84 LEU A N 1
ATOM 658 C CA . LEU A 1 84 ? 5.623 -0.026 -15.715 1.00 96.25 84 LEU A CA 1
ATOM 659 C C . LEU A 1 84 ? 6.439 -0.200 -14.428 1.00 96.25 84 LEU A C 1
ATOM 661 O O . LEU A 1 84 ? 5.887 -0.117 -13.328 1.00 96.25 84 LEU A O 1
ATOM 665 N N . GLY A 1 85 ? 7.755 -0.385 -14.550 1.00 95.88 85 GLY A N 1
ATOM 666 C CA . GLY A 1 85 ? 8.667 -0.445 -13.413 1.00 95.88 85 GLY A CA 1
ATOM 667 C C . GLY A 1 85 ? 8.680 0.869 -12.637 1.00 95.88 85 GLY A C 1
ATOM 668 O O . GLY A 1 85 ? 8.589 0.852 -11.411 1.00 95.88 85 GLY A O 1
ATOM 669 N N . ARG A 1 86 ? 8.698 2.008 -13.341 1.00 95.75 86 ARG A N 1
ATOM 670 C CA . ARG A 1 86 ? 8.673 3.341 -12.733 1.00 95.75 86 ARG A CA 1
ATOM 671 C C . ARG A 1 86 ? 7.374 3.559 -11.961 1.00 95.75 86 ARG A C 1
ATOM 673 O O . ARG A 1 86 ? 7.418 3.885 -10.777 1.00 95.75 86 ARG A O 1
ATOM 680 N N . LEU A 1 87 ? 6.237 3.314 -12.614 1.00 95.12 87 LEU A N 1
ATOM 681 C CA . LEU A 1 87 ? 4.910 3.423 -12.004 1.00 95.12 87 LEU A CA 1
ATOM 682 C C . LEU A 1 87 ? 4.792 2.533 -10.757 1.00 95.12 87 LEU A C 1
ATOM 684 O O . LEU A 1 87 ? 4.305 2.964 -9.714 1.00 95.12 87 LEU A O 1
ATOM 688 N N . SER A 1 88 ? 5.318 1.309 -10.825 1.00 94.12 88 SER A N 1
ATOM 689 C CA . SER A 1 88 ? 5.352 0.387 -9.686 1.00 94.12 88 SER A CA 1
ATOM 690 C C . SER A 1 88 ? 6.183 0.937 -8.528 1.00 94.12 88 SER A C 1
ATOM 692 O O . SER A 1 88 ? 5.716 0.935 -7.388 1.00 94.12 88 SER A O 1
ATOM 694 N N . LEU A 1 89 ? 7.383 1.452 -8.809 1.00 93.69 89 LEU A N 1
ATOM 695 C CA . LEU A 1 89 ? 8.282 2.031 -7.808 1.00 93.69 89 LEU A CA 1
ATOM 696 C C . LEU A 1 89 ? 7.690 3.272 -7.135 1.00 93.69 89 LEU A C 1
ATOM 698 O O . LEU A 1 89 ? 7.953 3.498 -5.956 1.00 93.69 89 LEU A O 1
ATOM 702 N N . GLU A 1 90 ? 6.879 4.065 -7.828 1.00 90.50 90 GLU A N 1
ATOM 703 C CA . GLU A 1 90 ? 6.213 5.248 -7.266 1.00 90.50 90 GLU A CA 1
ATOM 704 C C . GLU A 1 90 ? 5.069 4.904 -6.291 1.00 90.50 90 GLU A C 1
ATOM 706 O O . GLU A 1 90 ? 4.610 5.778 -5.558 1.00 90.50 90 GLU A O 1
ATOM 711 N N . THR A 1 91 ? 4.669 3.631 -6.188 1.00 90.06 91 THR A N 1
ATOM 712 C CA . THR A 1 91 ? 3.565 3.178 -5.325 1.00 90.06 91 THR A CA 1
ATOM 713 C C . THR A 1 91 ? 4.015 2.215 -4.223 1.00 90.06 91 THR A C 1
ATOM 715 O O . THR A 1 91 ? 5.162 1.770 -4.153 1.00 90.06 91 THR A O 1
ATOM 718 N N . SER A 1 92 ? 3.079 1.859 -3.341 1.00 86.00 92 SER A N 1
ATOM 719 C CA . SER A 1 92 ? 3.248 0.810 -2.329 1.00 86.00 92 SER A CA 1
ATOM 720 C C . SER A 1 92 ? 3.458 -0.586 -2.924 1.00 86.00 92 SER A C 1
ATOM 722 O O . SER A 1 92 ? 3.953 -1.473 -2.227 1.00 86.00 92 SER A O 1
ATOM 724 N N . LEU A 1 93 ? 3.119 -0.798 -4.202 1.00 89.00 93 LEU A N 1
ATOM 725 C CA . LEU A 1 93 ? 3.234 -2.100 -4.862 1.00 89.00 93 LEU A CA 1
ATOM 726 C C . LEU A 1 93 ? 4.683 -2.593 -4.928 1.00 89.00 93 LEU A C 1
ATOM 728 O O . LEU A 1 93 ? 4.911 -3.800 -4.871 1.00 89.00 93 LEU A O 1
ATOM 732 N N . ALA A 1 94 ? 5.655 -1.677 -4.964 1.00 91.12 94 ALA A N 1
ATOM 733 C CA . ALA A 1 94 ? 7.077 -2.003 -4.952 1.00 91.12 94 ALA A CA 1
ATOM 734 C C . ALA A 1 94 ? 7.656 -2.307 -3.559 1.00 91.12 94 ALA A C 1
ATOM 736 O O . ALA A 1 94 ? 8.843 -2.615 -3.458 1.00 91.12 94 ALA A O 1
ATOM 737 N N . ALA A 1 95 ? 6.872 -2.245 -2.476 1.00 89.88 95 ALA A N 1
ATOM 738 C CA . ALA A 1 95 ? 7.382 -2.486 -1.123 1.00 89.88 95 ALA A CA 1
ATOM 739 C C . ALA A 1 95 ? 8.131 -3.830 -0.952 1.00 89.88 95 ALA A C 1
ATOM 741 O O . ALA A 1 95 ? 9.178 -3.823 -0.298 1.00 89.88 95 ALA A O 1
ATOM 742 N N . PRO A 1 96 ? 7.683 -4.969 -1.529 1.00 90.56 96 PRO A N 1
ATOM 743 C CA . PRO A 1 96 ? 8.433 -6.226 -1.461 1.00 90.56 96 PRO A CA 1
ATOM 744 C C . PRO A 1 96 ? 9.813 -6.125 -2.120 1.00 90.56 96 PRO A C 1
ATOM 746 O O . PRO A 1 96 ? 10.809 -6.536 -1.525 1.00 90.56 96 PRO A O 1
ATOM 749 N N . VAL A 1 97 ? 9.881 -5.500 -3.298 1.00 93.25 97 VAL A N 1
ATOM 750 C CA . VAL A 1 97 ? 11.126 -5.299 -4.054 1.00 93.25 97 VAL A CA 1
ATOM 751 C C . VAL A 1 97 ? 12.074 -4.368 -3.311 1.00 93.25 97 VAL A C 1
ATOM 753 O O . VAL A 1 97 ? 13.247 -4.687 -3.145 1.00 93.25 97 VAL A O 1
ATOM 756 N N . LEU A 1 98 ? 11.573 -3.243 -2.800 1.00 92.44 98 LEU A N 1
ATOM 757 C CA . LEU A 1 98 ? 12.382 -2.293 -2.040 1.00 92.44 98 LEU A CA 1
ATOM 758 C C . LEU A 1 98 ? 12.932 -2.924 -0.754 1.00 92.44 98 LEU A C 1
ATOM 760 O O . LEU A 1 98 ? 14.100 -2.720 -0.434 1.00 92.44 98 LEU A O 1
ATOM 764 N N . ARG A 1 99 ? 12.141 -3.753 -0.060 1.00 91.44 99 ARG A N 1
ATOM 765 C CA . ARG A 1 99 ? 12.608 -4.517 1.108 1.00 91.44 99 ARG A CA 1
ATOM 766 C C . ARG A 1 99 ? 13.700 -5.517 0.731 1.00 91.44 99 ARG A C 1
ATOM 768 O O . ARG A 1 99 ? 14.694 -5.621 1.444 1.00 91.44 99 ARG A O 1
ATOM 775 N N . TYR A 1 100 ? 13.524 -6.234 -0.376 1.00 92.44 100 TYR A N 1
ATOM 776 C CA . TYR A 1 100 ? 14.524 -7.170 -0.881 1.00 92.44 100 TYR A CA 1
ATOM 777 C C . TYR A 1 100 ? 15.847 -6.459 -1.207 1.00 92.44 100 TYR A C 1
ATOM 779 O O . TYR A 1 100 ? 16.900 -6.873 -0.727 1.00 92.44 100 TYR A O 1
ATOM 787 N N . VAL A 1 101 ? 15.795 -5.337 -1.931 1.00 92.81 101 VAL A N 1
ATOM 788 C CA . VAL A 1 101 ? 16.975 -4.517 -2.258 1.00 92.81 101 VAL A CA 1
ATOM 789 C C . VAL A 1 101 ? 17.655 -4.001 -0.993 1.00 92.81 101 VAL A C 1
ATOM 791 O O . VAL A 1 101 ? 18.876 -4.085 -0.874 1.00 92.81 101 VAL A O 1
ATOM 794 N N . GLN A 1 102 ? 16.873 -3.525 -0.023 1.00 91.75 102 GLN A N 1
ATOM 795 C CA . GLN A 1 102 ? 17.388 -3.060 1.260 1.00 91.75 102 GLN A CA 1
ATOM 796 C C . GLN A 1 102 ? 18.195 -4.147 1.983 1.00 91.75 102 GLN A C 1
ATOM 798 O O . GLN A 1 102 ? 19.305 -3.891 2.451 1.00 91.75 102 GLN A O 1
ATOM 803 N N . GLN A 1 103 ? 17.651 -5.366 2.041 1.00 91.38 103 GLN A N 1
ATOM 804 C CA . GLN A 1 103 ? 18.300 -6.518 2.666 1.00 91.38 103 GLN A CA 1
ATOM 805 C C . GLN A 1 103 ? 19.543 -6.960 1.892 1.00 91.38 103 GLN A C 1
ATOM 807 O O . GLN A 1 103 ? 20.590 -7.183 2.493 1.00 91.38 103 GLN A O 1
ATOM 812 N N . GLN A 1 104 ? 19.453 -7.054 0.565 1.00 92.81 104 GLN A N 1
ATOM 813 C CA . GLN A 1 104 ? 20.561 -7.502 -0.275 1.00 92.81 104 GLN A CA 1
ATOM 814 C C . GLN A 1 104 ? 21.745 -6.525 -0.217 1.00 92.81 104 GLN A C 1
ATOM 816 O O . GLN A 1 104 ? 22.896 -6.947 -0.098 1.00 92.81 104 GLN A O 1
ATOM 821 N N . MET A 1 105 ? 21.474 -5.219 -0.269 1.00 92.19 105 MET A N 1
ATOM 822 C CA . MET A 1 105 ? 22.505 -4.177 -0.264 1.00 92.19 105 MET A CA 1
ATOM 823 C C . MET A 1 105 ? 22.957 -3.767 1.142 1.00 92.19 105 MET A C 1
ATOM 825 O O . MET A 1 105 ? 23.938 -3.039 1.258 1.00 92.19 105 MET A O 1
ATOM 829 N N . HIS A 1 106 ? 22.285 -4.241 2.197 1.00 92.62 106 HIS A N 1
ATOM 830 C CA . HIS A 1 106 ? 22.553 -3.868 3.592 1.00 92.62 106 HIS A CA 1
ATOM 831 C C . HIS A 1 106 ? 22.508 -2.346 3.827 1.00 92.62 106 HIS A C 1
ATOM 833 O O . HIS A 1 106 ? 23.357 -1.789 4.523 1.00 92.62 106 HIS A O 1
ATOM 839 N N . ILE A 1 107 ? 21.519 -1.673 3.233 1.00 91.94 107 ILE A N 1
ATOM 840 C CA . ILE A 1 107 ? 21.351 -0.214 3.309 1.00 91.94 107 ILE A CA 1
ATOM 841 C C . ILE A 1 107 ? 20.202 0.180 4.239 1.00 91.94 107 ILE A C 1
ATOM 843 O O . ILE A 1 107 ? 19.247 -0.572 4.445 1.00 91.94 107 ILE A O 1
ATOM 847 N N . ASP A 1 108 ? 20.272 1.379 4.809 1.00 91.62 108 ASP A N 1
ATOM 848 C CA . ASP A 1 108 ? 19.177 1.925 5.609 1.00 91.62 108 ASP A CA 1
ATOM 849 C C . ASP A 1 108 ? 18.037 2.491 4.735 1.00 91.62 108 ASP A C 1
ATOM 851 O O . ASP A 1 108 ? 18.097 2.511 3.502 1.00 91.62 108 ASP A O 1
ATOM 855 N N . ALA A 1 109 ? 16.952 2.930 5.379 1.00 82.62 109 ALA A N 1
ATOM 856 C CA . ALA A 1 109 ? 15.780 3.451 4.676 1.00 82.62 109 ALA A CA 1
ATOM 857 C C . ALA A 1 109 ? 16.058 4.769 3.926 1.00 82.62 109 ALA A C 1
ATOM 859 O O . ALA A 1 109 ? 15.452 5.019 2.883 1.00 82.62 109 ALA A O 1
ATOM 860 N N . ALA A 1 110 ? 16.970 5.609 4.426 1.00 85.44 110 ALA A N 1
ATOM 861 C CA . ALA A 1 110 ? 17.313 6.877 3.790 1.00 85.44 110 ALA A CA 1
ATOM 862 C C . ALA A 1 110 ? 18.156 6.645 2.527 1.00 85.44 110 ALA A C 1
ATOM 864 O O . ALA A 1 110 ? 17.882 7.234 1.482 1.00 85.44 110 ALA A O 1
ATOM 865 N N . GLN A 1 111 ? 19.125 5.734 2.598 1.00 90.94 111 GLN A N 1
ATOM 866 C CA . GLN A 1 111 ? 19.931 5.286 1.464 1.00 90.94 111 GLN A CA 1
ATOM 867 C C . GLN A 1 111 ? 19.071 4.605 0.395 1.00 90.94 111 GLN A C 1
ATOM 869 O O . GLN A 1 111 ? 19.219 4.896 -0.791 1.00 90.94 111 GLN A O 1
ATOM 874 N N . LEU A 1 112 ? 18.124 3.753 0.800 1.00 91.88 112 LEU A N 1
ATOM 875 C CA . LEU A 1 112 ? 17.170 3.131 -0.121 1.00 91.88 112 LEU A CA 1
ATOM 876 C C . LEU A 1 112 ? 16.311 4.179 -0.838 1.00 91.88 112 LEU A C 1
ATOM 878 O O . LEU A 1 112 ? 16.088 4.078 -2.044 1.00 91.88 112 LEU A O 1
ATOM 882 N N . GLN A 1 113 ? 15.856 5.206 -0.118 1.00 89.88 113 GLN A N 1
ATOM 883 C CA . GLN A 1 113 ? 15.087 6.294 -0.710 1.00 89.88 113 GLN A CA 1
ATOM 884 C C . GLN A 1 113 ? 15.926 7.117 -1.699 1.00 89.88 113 GLN A C 1
ATOM 886 O O . GLN A 1 113 ? 15.423 7.477 -2.761 1.00 89.88 113 GLN A O 1
ATOM 891 N N . GLN A 1 114 ? 17.200 7.381 -1.395 1.00 91.69 114 GLN A N 1
ATOM 892 C CA . GLN A 1 114 ? 18.121 8.043 -2.326 1.00 91.69 114 GLN A CA 1
ATOM 893 C C . GLN A 1 114 ? 18.347 7.211 -3.592 1.00 91.69 114 GLN A C 1
ATOM 895 O O . GLN A 1 114 ? 18.249 7.748 -4.693 1.00 91.69 114 GLN A O 1
ATOM 900 N N . LEU A 1 115 ? 18.576 5.901 -3.448 1.00 91.62 115 LEU A N 1
ATOM 901 C CA . LEU A 1 115 ? 18.705 4.976 -4.575 1.00 91.62 115 LEU A CA 1
ATOM 902 C C . LEU A 1 115 ? 17.442 4.986 -5.444 1.00 91.62 115 LEU A C 1
ATOM 904 O O . LEU A 1 115 ? 17.528 5.104 -6.663 1.00 91.62 115 LEU A O 1
ATOM 908 N N . LYS A 1 116 ? 16.264 4.917 -4.815 1.00 93.62 116 LYS A N 1
ATOM 909 C CA . LYS A 1 116 ? 14.975 4.985 -5.507 1.00 93.62 116 LYS A CA 1
ATOM 910 C C . LYS A 1 116 ? 14.829 6.286 -6.297 1.00 93.62 116 LYS A C 1
ATOM 912 O O . LYS A 1 116 ? 14.463 6.227 -7.466 1.00 93.62 116 LYS A O 1
ATOM 917 N N . ILE A 1 117 ? 15.114 7.438 -5.686 1.00 93.06 117 ILE A N 1
ATOM 918 C CA . ILE A 1 117 ? 15.045 8.747 -6.358 1.00 93.06 117 ILE A CA 1
ATOM 919 C C . ILE A 1 117 ? 15.992 8.774 -7.557 1.00 93.06 117 ILE A C 1
ATOM 921 O O . ILE A 1 117 ? 15.556 9.091 -8.658 1.00 93.06 117 ILE A O 1
ATOM 925 N N . TYR A 1 118 ? 17.243 8.356 -7.366 1.00 92.88 118 TYR A N 1
ATOM 926 C CA . TYR A 1 118 ? 18.233 8.291 -8.437 1.00 92.88 118 TYR A CA 1
ATOM 927 C C . TYR A 1 118 ? 17.759 7.421 -9.613 1.00 92.88 118 TYR A C 1
ATOM 929 O O . TYR A 1 118 ? 17.789 7.856 -10.765 1.00 92.88 118 TYR A O 1
ATOM 937 N N . CYS A 1 119 ? 17.248 6.216 -9.341 1.00 93.19 119 CYS A N 1
ATOM 938 C CA . CYS A 1 119 ? 16.711 5.341 -10.382 1.00 93.19 119 CYS A CA 1
ATOM 939 C C . CYS A 1 119 ? 15.476 5.941 -11.074 1.00 93.19 119 CYS A C 1
ATOM 941 O O . CYS A 1 119 ? 15.316 5.780 -12.284 1.00 93.19 119 CYS A O 1
ATOM 943 N N . LEU A 1 120 ? 14.601 6.642 -10.348 1.00 93.25 120 LEU A N 1
ATOM 944 C CA . LEU A 1 120 ? 13.445 7.323 -10.937 1.00 93.25 120 LEU A CA 1
ATOM 945 C C . LEU A 1 120 ? 13.870 8.504 -11.820 1.00 93.25 120 LEU A C 1
ATOM 947 O O . LEU A 1 120 ? 13.338 8.674 -12.911 1.00 93.25 120 LEU A O 1
ATOM 951 N N . GLU A 1 121 ? 14.834 9.318 -11.412 1.00 92.88 121 GLU A N 1
ATOM 952 C CA . GLU A 1 121 ? 15.323 10.424 -12.244 1.00 92.88 121 GLU A CA 1
ATOM 953 C C . GLU A 1 121 ? 15.979 9.902 -13.527 1.00 92.88 121 GLU A C 1
ATOM 955 O O . GLU A 1 121 ? 15.631 10.335 -14.629 1.00 92.88 121 GLU A O 1
ATOM 960 N N . LEU A 1 122 ? 16.849 8.899 -13.394 1.00 92.12 122 LEU A N 1
ATOM 961 C CA . LEU A 1 122 ? 17.562 8.315 -14.524 1.00 92.12 122 LEU A CA 1
ATOM 962 C C . LEU A 1 122 ? 16.625 7.583 -15.498 1.00 92.12 122 LEU A C 1
ATOM 964 O O . LEU A 1 122 ? 16.735 7.761 -16.710 1.00 92.12 122 LEU A O 1
ATOM 968 N N . SER A 1 123 ? 15.666 6.799 -14.990 1.00 92.81 123 SER A N 1
ATOM 969 C CA . SER A 1 123 ? 14.643 6.160 -15.837 1.00 92.81 123 SER A CA 1
ATOM 970 C C . SER A 1 123 ? 13.759 7.180 -16.544 1.00 92.81 123 SER A C 1
ATOM 972 O O . SER A 1 123 ? 13.378 6.950 -17.686 1.00 92.81 123 SER A O 1
ATOM 974 N N . GLY A 1 124 ? 13.446 8.309 -15.899 1.00 91.62 124 GLY A N 1
ATOM 975 C CA . GLY A 1 124 ? 12.682 9.395 -16.511 1.00 91.62 124 GLY A CA 1
ATOM 976 C C . GLY A 1 124 ? 13.413 10.007 -17.704 1.00 91.62 124 GLY A C 1
ATOM 977 O O . GLY A 1 124 ? 12.823 10.150 -18.773 1.00 91.62 124 GLY A O 1
ATOM 978 N N . ALA A 1 125 ? 14.707 10.299 -17.548 1.00 90.69 125 ALA A N 1
ATOM 979 C CA . ALA A 1 125 ? 15.543 10.796 -18.638 1.00 90.69 125 ALA A CA 1
ATOM 980 C C . ALA A 1 125 ? 15.669 9.773 -19.780 1.00 90.69 125 ALA A C 1
ATOM 982 O O . ALA A 1 125 ? 15.555 10.132 -20.950 1.00 90.69 125 ALA A O 1
ATOM 983 N N . PHE A 1 126 ? 15.847 8.492 -19.447 1.00 91.44 126 PHE A N 1
ATOM 984 C CA . PHE A 1 126 ? 15.933 7.432 -20.449 1.00 91.44 126 PHE A CA 1
ATOM 985 C C . PHE A 1 126 ? 14.610 7.226 -21.199 1.00 91.44 126 PHE A C 1
ATOM 987 O O . PHE A 1 126 ? 14.616 7.099 -22.417 1.00 91.44 126 PHE A O 1
ATOM 994 N N . LEU A 1 127 ? 13.466 7.253 -20.507 1.00 92.31 127 LEU A N 1
ATOM 995 C CA . LEU A 1 127 ? 12.148 7.192 -21.145 1.00 92.31 127 LEU A CA 1
ATOM 996 C C . LEU A 1 127 ? 11.931 8.362 -22.107 1.00 92.31 127 LEU A C 1
ATOM 998 O O . LEU A 1 127 ? 11.457 8.130 -23.213 1.00 92.31 127 LEU A O 1
ATOM 1002 N N . ALA A 1 128 ? 12.316 9.583 -21.725 1.00 90.19 128 ALA A N 1
ATOM 1003 C CA . ALA A 1 128 ? 12.231 10.746 -22.608 1.00 90.19 128 ALA A CA 1
ATOM 1004 C C . ALA A 1 128 ? 13.092 10.566 -23.871 1.00 90.19 128 ALA A C 1
ATOM 1006 O O . ALA A 1 128 ? 12.614 10.802 -24.977 1.00 90.19 128 ALA A O 1
ATOM 1007 N N . LEU A 1 129 ? 14.320 10.054 -23.720 1.00 89.50 129 LEU A N 1
ATOM 1008 C CA . LEU A 1 129 ? 15.188 9.719 -24.853 1.00 89.50 129 LEU A CA 1
ATOM 1009 C C . LEU A 1 129 ? 14.529 8.687 -25.785 1.00 89.50 129 LEU A C 1
ATOM 1011 O O . LEU A 1 129 ? 14.545 8.847 -27.003 1.00 89.50 129 LEU A O 1
ATOM 1015 N N . LEU A 1 130 ? 13.918 7.635 -25.230 1.00 89.94 130 LEU A N 1
ATOM 1016 C CA . LEU A 1 130 ? 13.177 6.660 -26.033 1.00 89.94 130 LEU A CA 1
ATOM 1017 C C . LEU A 1 130 ? 11.982 7.313 -26.738 1.00 89.94 130 LEU A C 1
ATOM 1019 O O . LEU A 1 130 ? 11.754 7.054 -27.914 1.00 89.94 130 LEU A O 1
ATOM 1023 N N . GLU A 1 131 ? 11.233 8.181 -26.066 1.00 90.19 131 GLU A N 1
ATOM 1024 C CA . GLU A 1 131 ? 10.071 8.857 -26.652 1.00 90.19 131 GLU A CA 1
ATOM 1025 C C . GLU A 1 131 ? 10.428 9.763 -27.837 1.00 90.19 131 GLU A C 1
ATOM 1027 O O . GLU A 1 131 ? 9.638 9.874 -28.775 1.00 90.19 131 GLU A O 1
ATOM 1032 N N . GLU A 1 132 ? 11.621 10.360 -27.836 1.00 88.06 132 GLU A N 1
ATOM 1033 C CA . GLU A 1 132 ? 12.126 11.174 -28.948 1.00 88.06 132 GLU A CA 1
ATOM 1034 C C . GLU A 1 132 ? 12.488 10.342 -30.188 1.00 88.06 132 GLU A C 1
ATOM 1036 O O . GLU A 1 132 ? 12.368 10.822 -31.319 1.00 88.06 132 GLU A O 1
ATOM 1041 N N . HIS A 1 133 ? 12.925 9.095 -29.992 1.00 86.38 133 HIS A N 1
ATOM 1042 C CA . HIS A 1 133 ? 13.485 8.263 -31.059 1.00 86.38 133 HIS A CA 1
ATOM 1043 C C . HIS A 1 133 ? 12.575 7.122 -31.528 1.00 86.38 133 HIS A C 1
ATOM 1045 O O . HIS A 1 133 ? 12.731 6.631 -32.652 1.00 86.38 133 HIS A O 1
ATOM 1051 N N . LEU A 1 134 ? 11.618 6.690 -30.707 1.00 85.31 134 LEU A N 1
ATOM 1052 C CA . LEU A 1 134 ? 10.681 5.637 -31.074 1.00 85.31 134 LEU A CA 1
ATOM 1053 C C . LEU A 1 134 ? 9.624 6.131 -32.068 1.00 85.31 134 LEU A C 1
ATOM 1055 O O . LEU A 1 134 ? 9.202 7.288 -32.036 1.00 85.31 134 LEU A O 1
ATOM 1059 N N . PRO A 1 135 ? 9.163 5.255 -32.979 1.00 77.69 135 PRO A N 1
ATOM 1060 C CA . PRO A 1 135 ? 8.150 5.630 -33.948 1.00 77.69 135 PRO A CA 1
ATOM 1061 C C . PRO A 1 135 ? 6.867 6.078 -33.241 1.00 77.69 135 PRO A C 1
ATOM 1063 O O . PRO A 1 135 ? 6.302 5.360 -32.420 1.00 77.69 135 PRO A O 1
ATOM 1066 N N . ALA A 1 136 ? 6.356 7.242 -33.640 1.00 68.12 136 ALA A N 1
ATOM 1067 C CA . ALA A 1 136 ? 5.126 7.829 -33.110 1.00 68.12 136 ALA A CA 1
ATOM 1068 C C . ALA A 1 136 ? 3.836 7.088 -33.534 1.00 68.12 136 ALA A C 1
ATOM 1070 O O . ALA A 1 136 ? 2.740 7.607 -33.334 1.00 68.12 136 ALA A O 1
ATOM 1071 N N . THR A 1 137 ? 3.938 5.912 -34.162 1.00 64.56 137 THR A N 1
ATOM 1072 C CA . THR A 1 137 ? 2.796 5.094 -34.596 1.00 64.56 137 THR A CA 1
ATOM 1073 C C . THR A 1 137 ? 2.915 3.667 -34.059 1.00 64.56 137 THR A C 1
ATOM 1075 O O . THR A 1 137 ? 3.831 2.962 -34.490 1.00 64.56 137 THR A O 1
ATOM 1078 N N . PRO A 1 138 ? 1.969 3.213 -33.210 1.00 67.06 138 PRO A N 1
ATOM 1079 C CA . PRO A 1 138 ? 0.859 3.987 -32.625 1.00 67.06 138 PRO A CA 1
ATOM 1080 C C . PRO A 1 138 ? 1.357 5.178 -31.786 1.00 67.06 138 PRO A C 1
ATOM 1082 O O . PRO A 1 138 ? 2.520 5.204 -31.399 1.00 67.06 138 PRO A O 1
ATOM 1085 N N . SER A 1 139 ? 0.498 6.182 -31.552 1.00 84.81 139 SER A N 1
ATOM 1086 C CA . SER A 1 139 ? 0.872 7.379 -30.778 1.00 84.81 139 SER A CA 1
ATOM 1087 C C . SER A 1 139 ? 1.419 6.961 -29.418 1.00 84.81 139 SER A C 1
ATOM 1089 O O . SER A 1 139 ? 0.664 6.513 -28.558 1.00 84.81 139 SER A O 1
ATOM 1091 N N . LEU A 1 140 ? 2.733 7.101 -29.239 1.00 86.31 140 LEU A N 1
ATOM 1092 C CA . LEU A 1 140 ? 3.423 6.659 -28.031 1.00 86.31 140 LEU A CA 1
ATOM 1093 C C . LEU A 1 140 ? 2.882 7.379 -26.788 1.00 86.31 140 LEU A C 1
ATOM 1095 O O . LEU A 1 140 ? 2.697 6.755 -25.751 1.00 86.31 140 LEU A O 1
ATOM 1099 N N . GLY A 1 141 ? 2.518 8.659 -26.927 1.00 87.31 141 GLY A N 1
ATOM 1100 C CA . GLY A 1 141 ? 1.855 9.421 -25.868 1.00 87.31 141 GLY A CA 1
ATOM 1101 C C . GLY A 1 141 ? 0.465 8.886 -25.504 1.00 87.31 141 GLY A C 1
ATOM 1102 O O . GLY A 1 141 ? 0.139 8.797 -24.324 1.00 87.31 141 GLY A O 1
ATOM 1103 N N . LEU A 1 142 ? -0.348 8.476 -26.489 1.00 89.75 142 LEU A N 1
ATOM 1104 C CA . LEU A 1 142 ? -1.645 7.841 -26.213 1.00 89.75 142 LEU A CA 1
ATOM 1105 C C . LEU A 1 142 ? -1.464 6.479 -25.536 1.00 89.75 142 LEU A C 1
ATOM 1107 O O . LEU A 1 142 ? -2.172 6.168 -24.585 1.00 89.75 142 LEU A O 1
ATOM 1111 N N . HIS A 1 143 ? -0.504 5.686 -26.015 1.00 92.19 143 HIS A N 1
ATOM 1112 C CA . HIS A 1 143 ? -0.154 4.396 -25.425 1.00 92.19 143 HIS A CA 1
ATOM 1113 C C . HIS A 1 143 ? 0.269 4.550 -23.960 1.00 92.19 143 HIS A C 1
ATOM 1115 O O . HIS A 1 143 ? -0.264 3.869 -23.086 1.00 92.19 143 HIS A O 1
ATOM 1121 N N . ARG A 1 144 ? 1.159 5.505 -23.670 1.00 93.62 144 ARG A N 1
ATOM 1122 C CA . ARG A 1 144 ? 1.579 5.834 -22.305 1.00 93.62 144 ARG A CA 1
ATOM 1123 C C . ARG A 1 144 ? 0.390 6.182 -21.413 1.00 93.62 144 ARG A C 1
ATOM 1125 O O . ARG A 1 144 ? 0.261 5.599 -20.342 1.00 93.62 144 ARG A O 1
ATOM 1132 N N . LEU A 1 145 ? -0.499 7.062 -21.877 1.00 93.31 145 LEU A N 1
ATOM 1133 C CA . LEU A 1 145 ? -1.696 7.454 -21.129 1.00 93.31 145 LEU A CA 1
ATOM 1134 C C . LEU A 1 145 ? -2.584 6.245 -20.793 1.00 93.31 145 LEU A C 1
ATOM 1136 O O . LEU A 1 145 ? -3.055 6.122 -19.668 1.00 93.31 145 LEU A O 1
ATOM 1140 N N . GLN A 1 146 ? -2.778 5.328 -21.746 1.00 94.44 146 GLN A N 1
ATOM 1141 C CA . GLN A 1 146 ? -3.568 4.111 -21.532 1.00 94.44 146 GLN A CA 1
ATOM 1142 C C . GLN A 1 146 ? -2.933 3.177 -20.495 1.00 94.44 146 GLN A C 1
ATOM 1144 O O . GLN A 1 146 ? -3.647 2.583 -19.686 1.00 94.44 146 GLN A O 1
ATOM 1149 N N . VAL A 1 147 ? -1.603 3.045 -20.507 1.00 95.25 147 VAL A N 1
ATOM 1150 C CA . VAL A 1 147 ? -0.871 2.253 -19.508 1.00 95.25 147 VAL A CA 1
ATOM 1151 C C . VAL A 1 147 ? -0.972 2.900 -18.127 1.00 95.25 147 VAL A C 1
ATOM 1153 O O . VAL A 1 147 ? -1.281 2.205 -17.162 1.00 95.25 147 VAL A O 1
ATOM 1156 N N . GLU A 1 148 ? -0.759 4.213 -18.024 1.00 95.62 148 GLU A N 1
ATOM 1157 C CA . GLU A 1 148 ? -0.867 4.966 -16.767 1.00 95.62 148 GLU A CA 1
ATOM 1158 C C . GLU A 1 148 ? -2.285 4.891 -16.181 1.00 95.62 148 GLU A C 1
ATOM 1160 O O . GLU A 1 148 ? -2.444 4.654 -14.983 1.00 95.62 148 GLU A O 1
ATOM 1165 N N . GLU A 1 149 ? -3.321 5.013 -17.014 1.00 93.94 149 GLU A N 1
ATOM 1166 C CA . GLU A 1 149 ? -4.719 4.899 -16.591 1.00 93.94 149 GLU A CA 1
ATOM 1167 C C . GLU A 1 149 ? -5.052 3.487 -16.090 1.00 93.94 149 GLU A C 1
ATOM 1169 O O . GLU A 1 149 ? -5.585 3.329 -14.989 1.00 93.94 149 GLU A O 1
ATOM 1174 N N . ALA A 1 150 ? -4.698 2.451 -16.858 1.00 94.06 150 ALA A N 1
ATOM 1175 C CA . ALA A 1 150 ? -4.913 1.062 -16.451 1.00 94.06 150 ALA A CA 1
ATOM 1176 C C . ALA A 1 150 ? -4.143 0.725 -15.162 1.00 94.06 150 ALA A C 1
ATOM 1178 O O . ALA A 1 150 ? -4.653 0.016 -14.292 1.00 94.06 150 ALA A O 1
ATOM 1179 N N . PHE A 1 151 ? -2.936 1.273 -15.001 1.00 94.94 151 PHE A N 1
ATOM 1180 C CA . PHE A 1 151 ? -2.138 1.094 -13.795 1.00 94.94 151 PHE A CA 1
ATOM 1181 C C . PHE A 1 151 ? -2.765 1.808 -12.597 1.00 94.94 151 PHE A C 1
ATOM 1183 O O . PHE A 1 151 ? -2.884 1.215 -11.527 1.00 94.94 151 PHE A O 1
ATOM 1190 N N . GLY A 1 152 ? -3.245 3.040 -12.778 1.00 91.56 152 GLY A N 1
ATOM 1191 C CA . GLY A 1 152 ? -3.965 3.781 -11.744 1.00 91.56 152 GLY A CA 1
ATOM 1192 C C . GLY A 1 152 ? -5.205 3.034 -11.246 1.00 91.56 152 GLY A C 1
ATOM 1193 O O . GLY A 1 152 ? -5.431 2.952 -10.039 1.00 91.56 152 GLY A O 1
ATOM 1194 N N . GLN A 1 153 ? -5.965 2.414 -12.154 1.00 91.31 153 GLN A N 1
ATOM 1195 C CA . GLN A 1 153 ? -7.102 1.559 -11.794 1.00 91.31 153 GLN A CA 1
ATOM 1196 C C . GLN A 1 153 ? -6.666 0.327 -10.989 1.00 91.31 153 GLN A C 1
ATOM 1198 O O . GLN A 1 153 ? -7.311 -0.015 -9.999 1.00 91.31 153 GLN A O 1
ATOM 1203 N N . TYR A 1 154 ? -5.559 -0.319 -11.371 1.00 91.56 154 TYR A N 1
ATOM 1204 C CA . TYR A 1 154 ? -5.010 -1.454 -10.625 1.00 91.56 154 TYR A CA 1
ATOM 1205 C C . TYR A 1 154 ? -4.565 -1.057 -9.206 1.00 91.56 154 TYR A C 1
ATOM 1207 O O . TYR A 1 154 ? -4.911 -1.739 -8.241 1.00 91.56 154 TYR A O 1
ATOM 1215 N N . VAL A 1 155 ? -3.856 0.068 -9.062 1.00 89.81 155 VAL A N 1
ATOM 1216 C CA . VAL A 1 155 ? -3.405 0.601 -7.762 1.00 89.81 155 VAL A CA 1
ATOM 1217 C C . VAL A 1 155 ? -4.586 0.951 -6.861 1.00 89.81 155 VAL A C 1
ATOM 1219 O O . VAL A 1 155 ? -4.546 0.658 -5.670 1.00 89.81 155 VAL A O 1
ATOM 1222 N N . ALA A 1 156 ? -5.653 1.534 -7.411 1.00 86.56 156 ALA A N 1
ATOM 1223 C CA . ALA A 1 156 ? -6.848 1.877 -6.642 1.00 86.56 156 ALA A CA 1
ATOM 1224 C C . ALA A 1 156 ? -7.535 0.646 -6.020 1.00 86.56 156 ALA A C 1
ATOM 1226 O O . ALA A 1 156 ? -8.143 0.757 -4.958 1.00 86.56 156 ALA A O 1
ATOM 1227 N N . LEU A 1 157 ? -7.415 -0.524 -6.656 1.00 85.88 157 LEU A N 1
ATOM 1228 C CA . LEU A 1 157 ? -7.918 -1.801 -6.134 1.00 85.88 157 LEU A CA 1
ATOM 1229 C C . LEU A 1 157 ? -6.957 -2.466 -5.136 1.00 85.88 157 LEU A C 1
ATOM 1231 O O . LEU A 1 157 ? -7.370 -3.346 -4.387 1.00 85.88 157 LEU A O 1
ATOM 1235 N N . HIS A 1 158 ? -5.698 -2.028 -5.101 1.00 82.38 158 HIS A N 1
ATOM 1236 C CA . HIS A 1 158 ? -4.644 -2.558 -4.237 1.00 82.38 158 HIS A CA 1
ATOM 1237 C C . HIS A 1 158 ? -4.007 -1.433 -3.414 1.00 82.38 158 HIS A C 1
ATOM 1239 O O . HIS A 1 158 ? -2.804 -1.169 -3.565 1.00 82.38 158 HIS A O 1
ATOM 1245 N N . PRO A 1 159 ? -4.786 -0.739 -2.561 1.00 72.12 159 PRO A N 1
ATOM 1246 C CA . PRO A 1 159 ? -4.241 0.331 -1.746 1.00 72.12 159 PRO A CA 1
ATOM 1247 C C . PRO A 1 159 ? -3.069 -0.197 -0.911 1.00 72.12 159 PRO A C 1
ATOM 1249 O O . PRO A 1 159 ? -3.072 -1.327 -0.420 1.00 72.12 159 PRO A O 1
ATOM 1252 N N . GLY A 1 160 ? -2.026 0.626 -0.787 1.00 68.50 160 GLY A N 1
ATOM 1253 C CA . GLY A 1 160 ? -0.923 0.327 0.120 1.00 68.50 160 GLY A CA 1
ATOM 1254 C C . GLY A 1 160 ? -1.385 0.199 1.570 1.00 68.50 160 GLY A C 1
ATOM 1255 O O . GLY A 1 160 ? -2.483 0.646 1.898 1.00 68.50 160 GLY A O 1
ATOM 1256 N N . PRO A 1 161 ? -0.539 -0.362 2.453 1.00 67.69 161 PRO A N 1
ATOM 1257 C CA . PRO A 1 161 ? -0.809 -0.306 3.882 1.00 67.69 161 PRO A CA 1
ATOM 1258 C C . PRO A 1 161 ? -0.979 1.161 4.290 1.00 67.69 161 PRO A C 1
ATOM 1260 O O . PRO A 1 161 ? -0.129 1.998 3.969 1.00 67.69 161 PRO A O 1
ATOM 1263 N N . GLU A 1 162 ? -2.096 1.476 4.941 1.00 74.19 162 GLU A N 1
ATOM 1264 C CA . GLU A 1 162 ? -2.361 2.831 5.415 1.00 74.19 162 GLU A CA 1
ATOM 1265 C C . GLU A 1 162 ? -1.254 3.297 6.374 1.00 74.19 162 GLU A C 1
ATOM 1267 O O . GLU A 1 162 ? -0.689 2.486 7.118 1.00 74.19 162 GLU A O 1
ATOM 1272 N N . PRO A 1 163 ? -0.915 4.598 6.372 1.00 79.12 163 PRO A N 1
ATOM 1273 C CA . PRO A 1 163 ? 0.103 5.115 7.269 1.00 79.12 163 PRO A CA 1
ATOM 1274 C C . PRO A 1 163 ? -0.314 4.923 8.731 1.00 79.12 163 PRO A C 1
ATOM 1276 O O . PRO A 1 163 ? -1.463 5.160 9.112 1.00 79.12 163 PRO A O 1
ATOM 1279 N N . THR A 1 164 ? 0.653 4.543 9.566 1.00 87.25 164 THR A N 1
ATOM 1280 C CA . THR A 1 164 ? 0.471 4.486 11.017 1.00 87.25 164 THR A CA 1
ATOM 1281 C C . THR A 1 164 ? 0.110 5.875 11.544 1.00 87.25 164 THR A C 1
ATOM 1283 O O . THR A 1 164 ? 0.892 6.817 11.420 1.00 87.25 164 THR A O 1
ATOM 1286 N N . ALA A 1 165 ? -1.062 5.995 12.161 1.00 90.06 165 ALA A N 1
ATOM 1287 C CA . ALA A 1 165 ? -1.528 7.207 12.823 1.00 90.06 165 ALA A CA 1
ATOM 1288 C C . ALA A 1 165 ? -0.898 7.379 14.213 1.00 90.06 165 ALA A C 1
ATOM 1290 O O . ALA A 1 165 ? -0.573 8.495 14.615 1.00 90.06 165 ALA A O 1
ATOM 1291 N N . ALA A 1 166 ? -0.726 6.281 14.954 1.00 91.06 166 ALA A N 1
ATOM 1292 C CA . ALA A 1 166 ? -0.116 6.286 16.280 1.00 91.06 166 ALA A CA 1
ATOM 1293 C C . ALA A 1 166 ? 0.536 4.943 16.617 1.00 91.06 166 ALA A C 1
ATOM 1295 O O . ALA A 1 166 ? 0.128 3.901 16.1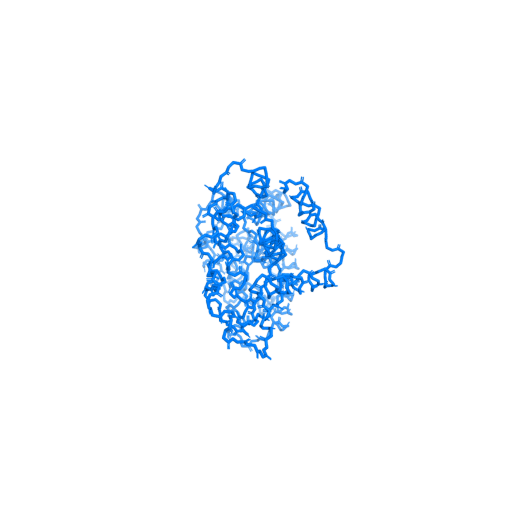09 1.00 91.06 166 ALA A O 1
ATOM 1296 N N . THR A 1 167 ? 1.483 4.970 17.553 1.00 92.81 167 THR A N 1
ATOM 1297 C CA . THR A 1 167 ? 1.966 3.774 18.251 1.00 92.81 167 THR A CA 1
ATOM 1298 C C . THR A 1 167 ? 1.548 3.871 19.710 1.00 92.81 167 THR A C 1
ATOM 1300 O O . THR A 1 167 ? 1.863 4.854 20.384 1.00 92.81 167 THR A O 1
ATOM 1303 N N . ILE A 1 168 ? 0.816 2.871 20.192 1.00 92.31 168 ILE A N 1
ATOM 1304 C CA . ILE A 1 168 ? 0.260 2.830 21.544 1.00 92.31 168 ILE A CA 1
ATOM 1305 C C . ILE A 1 168 ? 0.926 1.693 22.312 1.00 92.31 168 ILE A C 1
ATOM 1307 O O . ILE A 1 168 ? 1.077 0.599 21.783 1.00 92.31 168 ILE A O 1
ATOM 1311 N N . ARG A 1 169 ? 1.288 1.934 23.574 1.00 93.56 169 ARG A N 1
ATOM 1312 C CA . ARG A 1 169 ? 1.738 0.884 24.496 1.00 93.56 169 ARG A CA 1
ATOM 1313 C C . ARG A 1 169 ? 0.703 0.727 25.590 1.00 93.56 169 ARG A C 1
ATOM 1315 O O . ARG A 1 169 ? 0.582 1.598 26.452 1.00 93.56 169 ARG A O 1
ATOM 1322 N N . PHE A 1 170 ? -0.055 -0.359 25.537 1.00 91.81 170 PHE A N 1
ATOM 1323 C CA . PHE A 1 170 ? -1.073 -0.637 26.541 1.00 91.81 170 PHE A CA 1
ATOM 1324 C C . PHE A 1 170 ? -0.447 -1.279 27.776 1.00 91.81 170 PHE A C 1
ATOM 1326 O O . PHE A 1 170 ? 0.362 -2.200 27.672 1.00 91.81 170 PHE A O 1
ATOM 1333 N N . THR A 1 171 ? -0.854 -0.835 28.962 1.00 92.50 171 THR A N 1
ATOM 1334 C CA . THR A 1 171 ? -0.672 -1.646 30.173 1.00 92.50 171 THR A CA 1
ATOM 1335 C C . THR A 1 171 ? -1.601 -2.862 30.122 1.00 92.50 171 THR A C 1
ATOM 1337 O O . THR A 1 171 ? -2.601 -2.842 29.407 1.00 92.50 171 THR A O 1
ATOM 1340 N N . GLU A 1 172 ? -1.321 -3.913 30.900 1.00 91.06 172 GLU A N 1
ATOM 1341 C CA . GLU A 1 172 ? -2.187 -5.106 30.954 1.00 91.06 172 GLU A CA 1
ATOM 1342 C C . GLU A 1 172 ? -3.672 -4.750 31.198 1.00 91.06 172 GLU A C 1
ATOM 1344 O O . GLU A 1 172 ? -4.510 -5.161 30.394 1.00 91.06 172 GLU A O 1
ATOM 1349 N N . PRO A 1 173 ? -4.042 -3.907 32.191 1.00 89.12 173 PRO A N 1
ATOM 1350 C CA . PRO A 1 173 ? -5.443 -3.528 32.383 1.00 89.12 173 PRO A CA 1
ATOM 1351 C C . PRO A 1 173 ? -6.052 -2.795 31.182 1.00 89.12 173 PRO A C 1
ATOM 1353 O O . PRO A 1 173 ? -7.218 -3.006 30.857 1.00 89.12 173 PRO A O 1
ATOM 1356 N N . GLN A 1 174 ? -5.278 -1.939 30.507 1.00 90.56 174 GLN A N 1
ATOM 1357 C CA . GLN A 1 174 ? -5.751 -1.215 29.325 1.00 90.56 174 GLN A CA 1
ATOM 1358 C C . GLN A 1 174 ? -5.972 -2.158 28.142 1.00 90.56 174 GLN A C 1
ATOM 1360 O O . GLN A 1 174 ? -6.968 -2.018 27.437 1.00 90.56 174 GLN A O 1
ATOM 1365 N N . LEU A 1 175 ? -5.075 -3.126 27.945 1.00 93.56 175 LEU A N 1
ATOM 1366 C CA . LEU A 1 175 ? -5.177 -4.111 26.876 1.00 93.56 175 LEU A CA 1
ATOM 1367 C C . LEU A 1 175 ? -6.396 -5.016 27.074 1.00 93.56 175 LEU A C 1
ATOM 1369 O O . LEU A 1 175 ? -7.185 -5.198 26.148 1.00 93.56 175 LEU A O 1
ATOM 1373 N N . GLN A 1 176 ? -6.596 -5.526 28.291 1.00 90.44 176 GLN A N 1
ATOM 1374 C CA . GLN A 1 176 ? -7.772 -6.337 28.614 1.00 90.44 176 GLN A CA 1
ATOM 1375 C C . GLN A 1 176 ? -9.066 -5.539 28.469 1.00 90.44 176 GLN A C 1
ATOM 1377 O O . GLN A 1 176 ? -10.048 -6.052 27.936 1.00 90.44 176 GLN A O 1
ATOM 1382 N N . MET A 1 177 ? -9.059 -4.264 28.863 1.00 91.25 177 MET A N 1
ATOM 1383 C CA . MET A 1 177 ? -10.205 -3.383 28.659 1.00 91.25 177 MET A CA 1
ATOM 1384 C C . MET A 1 177 ? -10.503 -3.167 27.172 1.00 91.25 177 MET A C 1
ATOM 1386 O O . MET A 1 177 ? -11.662 -3.205 26.772 1.00 91.25 177 MET A O 1
ATOM 1390 N N . MET A 1 178 ? -9.478 -2.984 26.339 1.00 93.56 178 MET A N 1
ATOM 1391 C CA . MET A 1 178 ? -9.660 -2.800 24.900 1.00 93.56 178 MET A CA 1
ATOM 1392 C C . MET A 1 178 ? -10.231 -4.061 24.238 1.00 93.56 178 MET A C 1
ATOM 1394 O O . MET A 1 178 ? -11.187 -3.981 23.468 1.00 93.56 178 MET A O 1
ATOM 1398 N N . ARG A 1 179 ? -9.703 -5.238 24.601 1.00 94.12 179 ARG A N 1
ATOM 1399 C CA . ARG A 1 179 ? -10.232 -6.542 24.169 1.00 94.12 179 ARG A CA 1
ATOM 1400 C C . ARG A 1 179 ? -11.692 -6.710 24.581 1.00 94.12 179 ARG A C 1
ATOM 1402 O O . ARG A 1 179 ? -12.526 -7.065 23.754 1.00 94.12 179 ARG A O 1
ATOM 1409 N N . LEU A 1 180 ? -12.008 -6.405 25.839 1.00 91.31 180 LEU A N 1
ATOM 1410 C CA . LEU A 1 180 ? -13.370 -6.469 26.358 1.00 91.31 180 LEU A CA 1
ATOM 1411 C C . LEU A 1 180 ? -14.307 -5.520 25.606 1.00 91.31 180 LEU A C 1
ATOM 1413 O O . LEU A 1 180 ? -15.398 -5.934 25.231 1.00 91.31 180 LEU A O 1
ATOM 1417 N N . ALA A 1 181 ? -13.894 -4.274 25.373 1.00 93.12 181 ALA A N 1
ATOM 1418 C CA . ALA A 1 181 ? -14.701 -3.289 24.665 1.00 93.12 181 ALA A CA 1
ATOM 1419 C C . ALA A 1 181 ? -15.056 -3.768 23.253 1.00 93.12 181 ALA A C 1
ATOM 1421 O O . ALA A 1 181 ? -16.219 -3.701 22.863 1.00 93.12 181 ALA A O 1
ATOM 1422 N N . LEU A 1 182 ? -14.091 -4.313 22.509 1.00 93.94 182 LEU A N 1
ATOM 1423 C CA . LEU A 1 182 ? -14.345 -4.837 21.166 1.00 93.94 182 LEU A CA 1
ATOM 1424 C C . LEU A 1 182 ? -15.249 -6.069 21.179 1.00 93.94 182 LEU A C 1
ATOM 1426 O O . LEU A 1 182 ? -16.197 -6.119 20.403 1.00 93.94 182 LEU A O 1
ATOM 1430 N N . LEU A 1 183 ? -15.002 -7.031 22.073 1.00 91.62 183 LEU A N 1
ATOM 1431 C CA . LEU A 1 183 ? -15.830 -8.237 22.193 1.00 91.62 183 LEU A CA 1
ATOM 1432 C C . LEU A 1 183 ? -17.266 -7.912 22.612 1.00 91.62 183 LEU A C 1
ATOM 1434 O O . LEU A 1 183 ? -18.217 -8.505 22.097 1.00 91.62 183 LEU A O 1
ATOM 1438 N N . LEU A 1 184 ? -17.426 -6.954 23.527 1.00 89.69 184 LEU A N 1
ATOM 1439 C CA . LEU A 1 184 ? -18.728 -6.457 23.943 1.00 89.69 184 LEU A CA 1
ATOM 1440 C C . LEU A 1 184 ? -19.452 -5.864 22.737 1.00 89.69 184 LEU A C 1
ATOM 1442 O O . LEU A 1 184 ? -20.514 -6.356 22.378 1.00 89.69 184 LEU A O 1
ATOM 1446 N N . VAL A 1 185 ? -18.858 -4.867 22.077 1.00 90.75 185 VAL A N 1
ATOM 1447 C CA . VAL A 1 185 ? -19.478 -4.165 20.944 1.00 90.75 185 VAL A CA 1
ATOM 1448 C C . VAL A 1 185 ? -19.777 -5.100 19.777 1.00 90.75 185 VAL A C 1
ATOM 1450 O O . VAL A 1 185 ? -20.834 -4.978 19.170 1.00 90.75 185 VAL A O 1
ATOM 1453 N N . HIS A 1 186 ? -18.910 -6.078 19.525 1.00 91.62 186 HIS A N 1
ATOM 1454 C CA . HIS A 1 186 ? -19.146 -7.135 18.548 1.00 91.62 186 HIS A CA 1
ATOM 1455 C C . HIS A 1 186 ? -20.421 -7.941 18.855 1.00 91.62 186 HIS A C 1
ATOM 1457 O O . HIS A 1 186 ? -21.148 -8.314 17.941 1.00 91.62 186 HIS A O 1
ATOM 1463 N N . SER A 1 187 ? -20.712 -8.194 20.134 1.00 86.94 187 SER A N 1
ATOM 1464 C CA . SER A 1 187 ? -21.834 -9.041 20.569 1.00 86.94 187 SER A CA 1
ATOM 1465 C C . SER A 1 187 ? -23.124 -8.260 20.868 1.00 86.94 187 SER A C 1
ATOM 1467 O O . SER A 1 187 ? -24.199 -8.850 20.946 1.00 86.94 187 SER A O 1
ATOM 1469 N N . LEU A 1 188 ? -23.043 -6.936 21.048 1.00 83.94 188 LEU A N 1
ATOM 1470 C CA . LEU A 1 188 ? -24.181 -6.075 21.403 1.00 83.94 188 LEU A CA 1
ATOM 1471 C C . LEU A 1 188 ? -25.353 -6.118 20.402 1.00 83.94 188 LEU A C 1
ATOM 1473 O O . LEU A 1 188 ? -26.491 -6.181 20.871 1.00 83.94 188 LEU A O 1
ATOM 1477 N N . PRO A 1 189 ? -25.145 -6.090 19.068 1.00 78.50 189 PRO A N 1
ATOM 1478 C CA . PRO A 1 189 ? -26.249 -6.058 18.104 1.00 78.50 189 PRO A CA 1
ATOM 1479 C C . PRO A 1 189 ? -27.204 -7.252 18.198 1.00 78.50 189 PRO A C 1
ATOM 1481 O O . PRO A 1 189 ? -28.385 -7.119 17.895 1.00 78.50 189 PRO A O 1
ATOM 1484 N N . GLU A 1 190 ? -26.710 -8.413 18.630 1.00 77.88 190 GLU A N 1
ATOM 1485 C CA . GLU A 1 190 ? -27.508 -9.638 18.767 1.00 77.88 190 GLU A CA 1
ATOM 1486 C C . GLU A 1 190 ? -28.224 -9.731 20.122 1.00 77.88 190 GLU A C 1
ATOM 1488 O O . GLU A 1 190 ? -29.057 -10.611 20.336 1.00 77.88 190 GLU A O 1
ATOM 1493 N N . ALA A 1 191 ? -27.911 -8.826 21.051 1.00 75.38 191 ALA A N 1
ATOM 1494 C CA . ALA A 1 191 ? -28.326 -8.944 22.439 1.00 75.38 191 ALA A CA 1
ATOM 1495 C C . ALA A 1 191 ? -29.770 -8.454 22.695 1.00 75.38 191 ALA A C 1
ATOM 1497 O O . ALA A 1 191 ? -30.354 -8.783 23.726 1.00 75.38 191 ALA A O 1
ATOM 1498 N N . GLY A 1 192 ? -30.381 -7.700 21.770 1.00 74.06 192 GLY A N 1
ATOM 1499 C CA . GLY A 1 192 ? -31.790 -7.304 21.871 1.00 74.06 192 GLY A CA 1
ATOM 1500 C C . GLY A 1 192 ? -32.200 -6.133 20.973 1.00 74.06 192 GLY A C 1
ATOM 1501 O O . GLY A 1 192 ? -31.416 -5.622 20.183 1.00 74.06 192 GLY A O 1
ATOM 1502 N N . GLU A 1 193 ? -33.444 -5.671 21.127 1.00 79.81 193 GLU A N 1
ATOM 1503 C CA . GLU A 1 193 ? -34.060 -4.634 20.274 1.00 79.81 193 GLU A CA 1
ATOM 1504 C C . GLU A 1 193 ? -33.962 -3.201 20.843 1.00 79.81 193 GLU A C 1
ATOM 1506 O O . GLU A 1 193 ? -34.691 -2.306 20.420 1.00 79.81 193 GLU A O 1
ATOM 1511 N N . HIS A 1 194 ? -33.092 -2.954 21.826 1.00 83.50 194 HIS A N 1
ATOM 1512 C CA . HIS A 1 194 ? -32.974 -1.629 22.448 1.00 83.50 194 HIS A CA 1
ATOM 1513 C C . HIS A 1 194 ? -32.510 -0.567 21.422 1.00 83.50 194 HIS A C 1
ATOM 1515 O O . HIS A 1 194 ? -31.575 -0.853 20.668 1.00 83.50 194 HIS A O 1
ATOM 1521 N N . PRO A 1 195 ? -33.064 0.668 21.419 1.00 86.19 195 PRO A N 1
ATOM 1522 C CA . PRO A 1 195 ? -32.693 1.720 20.460 1.00 86.19 195 PRO A CA 1
ATOM 1523 C C . PRO A 1 195 ? -31.184 1.981 20.383 1.00 86.19 195 PRO A C 1
ATOM 1525 O O . PRO A 1 195 ? -30.615 2.022 19.297 1.00 86.19 195 PRO A O 1
ATOM 1528 N N . PHE A 1 196 ? -30.513 2.048 21.537 1.00 88.88 196 PHE A N 1
ATOM 1529 C CA . PHE A 1 196 ? -29.050 2.088 21.618 1.00 88.88 196 PHE A CA 1
ATOM 1530 C C . PHE A 1 196 ? -28.343 0.965 20.834 1.00 88.88 196 PHE A C 1
ATOM 1532 O O . PHE A 1 196 ? -27.398 1.239 20.102 1.00 88.88 196 PHE A O 1
ATOM 1539 N N . LEU A 1 197 ? -28.784 -0.294 20.956 1.00 88.12 197 LEU A N 1
ATOM 1540 C CA . LEU A 1 197 ? -28.141 -1.434 20.283 1.00 88.12 197 LEU A CA 1
ATOM 1541 C C . LEU A 1 197 ? -28.323 -1.359 18.765 1.00 88.12 197 LEU A C 1
ATOM 1543 O O . LEU A 1 197 ? -27.382 -1.628 18.019 1.00 88.12 197 LEU A O 1
ATOM 1547 N N . GLN A 1 198 ? -29.507 -0.935 18.315 1.00 88.00 198 GLN A N 1
ATOM 1548 C CA . GLN A 1 198 ? -29.780 -0.692 16.898 1.00 88.00 198 GLN A CA 1
ATOM 1549 C C . GLN A 1 198 ? -28.880 0.424 16.354 1.00 88.00 198 GLN A C 1
ATOM 1551 O O . GLN A 1 198 ? -28.232 0.241 15.327 1.00 88.00 198 GLN A O 1
ATOM 1556 N N . ALA A 1 199 ? -28.752 1.534 17.086 1.00 89.94 199 ALA A N 1
ATOM 1557 C CA . ALA A 1 199 ? -27.885 2.643 16.701 1.00 89.94 199 ALA A CA 1
ATOM 1558 C C . ALA A 1 199 ? -26.396 2.240 16.661 1.00 89.94 199 ALA A C 1
ATOM 1560 O O . ALA A 1 199 ? -25.671 2.639 15.751 1.00 89.94 199 ALA A O 1
ATOM 1561 N N . VAL A 1 200 ? -25.934 1.396 17.594 1.00 90.38 200 VAL A N 1
ATOM 1562 C CA . VAL A 1 200 ? -24.576 0.821 17.555 1.00 90.38 200 VAL A CA 1
ATOM 1563 C C . VAL A 1 200 ? -24.385 -0.052 16.309 1.00 90.38 200 VAL A C 1
ATOM 1565 O O . VAL A 1 200 ? -23.355 0.062 15.647 1.00 90.38 200 VAL A O 1
ATOM 1568 N N . ALA A 1 201 ? -25.373 -0.875 15.941 1.00 88.81 201 ALA A N 1
ATOM 1569 C CA . ALA A 1 201 ? -25.312 -1.735 14.755 1.00 88.81 201 ALA A CA 1
ATOM 1570 C C . ALA A 1 201 ? -25.284 -0.949 13.424 1.00 88.81 201 ALA A C 1
ATOM 1572 O O . ALA A 1 201 ? -24.756 -1.428 12.410 1.00 88.81 201 ALA A O 1
ATOM 1573 N N . GLU A 1 202 ? -25.822 0.273 13.412 1.00 90.81 202 GLU A N 1
ATOM 1574 C CA . GLU A 1 202 ? -25.779 1.164 12.251 1.00 90.81 202 GLU A CA 1
ATOM 1575 C C . GLU A 1 202 ? -24.383 1.750 11.993 1.00 90.81 202 GLU A C 1
ATOM 1577 O O . GLU A 1 202 ? -24.057 2.070 10.843 1.00 90.81 202 GLU A O 1
ATOM 1582 N N . LEU A 1 203 ? -23.518 1.826 13.012 1.00 91.94 203 LEU A N 1
ATOM 1583 C CA . LEU A 1 203 ? -22.154 2.329 12.865 1.00 91.94 203 LEU A CA 1
ATOM 1584 C C . LEU A 1 203 ? -21.280 1.334 12.099 1.00 91.94 203 LEU A C 1
ATOM 1586 O O . LEU A 1 203 ? -20.893 0.288 12.611 1.00 91.94 203 LEU A O 1
ATOM 1590 N N . ALA A 1 204 ? -20.919 1.693 10.864 1.00 90.75 204 ALA A N 1
ATOM 1591 C CA . ALA A 1 204 ? -20.159 0.830 9.956 1.00 90.75 204 ALA A CA 1
ATOM 1592 C C . ALA A 1 204 ? -18.846 0.295 10.559 1.00 90.75 204 ALA A C 1
ATOM 1594 O O . ALA A 1 204 ? -18.499 -0.861 10.334 1.00 90.75 204 ALA A O 1
ATOM 1595 N N . THR A 1 205 ? -18.151 1.114 11.350 1.00 91.06 205 THR A N 1
ATOM 1596 C CA . THR A 1 205 ? -16.886 0.785 12.030 1.00 91.06 205 THR A CA 1
ATOM 1597 C C . THR A 1 205 ? -17.046 -0.210 13.179 1.00 91.06 205 THR A C 1
ATOM 1599 O O . THR A 1 205 ? -16.076 -0.873 13.537 1.00 91.06 205 THR A O 1
ATOM 1602 N N . LEU A 1 206 ? -18.245 -0.329 13.755 1.00 91.88 206 LEU A N 1
ATOM 1603 C CA . LEU A 1 206 ? -18.543 -1.194 14.901 1.00 91.88 206 LEU A CA 1
ATOM 1604 C C . LEU A 1 206 ? -19.335 -2.450 14.519 1.00 91.88 206 LEU A C 1
ATOM 1606 O O . LEU A 1 206 ? -19.752 -3.208 15.391 1.00 91.88 206 LEU A O 1
ATOM 1610 N N . ARG A 1 207 ? -19.544 -2.697 13.223 1.00 90.06 207 ARG A N 1
ATOM 1611 C CA . ARG A 1 207 ? -20.161 -3.945 12.764 1.00 90.06 207 ARG A CA 1
ATOM 1612 C C . ARG A 1 207 ? -19.233 -5.132 13.046 1.00 90.06 207 ARG A C 1
ATOM 1614 O O . ARG A 1 207 ? -18.024 -4.972 12.884 1.00 90.06 207 ARG A O 1
ATOM 1621 N N . PRO A 1 208 ? -19.771 -6.328 13.356 1.00 87.75 208 PRO A N 1
ATOM 1622 C CA . PRO A 1 208 ? -18.971 -7.517 13.666 1.00 87.75 208 PRO A CA 1
ATOM 1623 C C . PRO A 1 208 ? -17.827 -7.775 12.672 1.00 87.75 208 PRO A C 1
ATOM 1625 O O . PRO A 1 208 ? -16.663 -7.764 13.059 1.00 87.75 208 PRO A O 1
ATOM 1628 N N . VAL A 1 209 ? -18.146 -7.824 11.372 1.00 87.50 209 VAL A N 1
ATOM 1629 C CA . VAL A 1 209 ? -17.172 -8.043 10.281 1.00 87.50 209 VAL A CA 1
ATOM 1630 C C . VAL A 1 209 ? -16.049 -6.997 10.259 1.00 87.50 209 VAL A C 1
ATOM 1632 O O . VAL A 1 209 ? -14.917 -7.306 9.904 1.00 87.50 209 VAL A O 1
ATOM 1635 N N . ALA A 1 210 ? -16.339 -5.748 10.632 1.00 88.56 210 ALA A N 1
ATOM 1636 C CA . ALA A 1 210 ? -15.324 -4.698 10.678 1.00 88.56 210 ALA A CA 1
ATOM 1637 C C . ALA A 1 210 ? -14.419 -4.815 11.918 1.00 88.56 210 ALA A C 1
ATOM 1639 O O . ALA A 1 210 ? -13.280 -4.354 11.878 1.00 88.56 210 ALA A O 1
ATOM 1640 N N . LEU A 1 211 ? -14.913 -5.400 13.016 1.00 90.88 211 LEU A N 1
ATOM 1641 C CA . LEU A 1 211 ? -14.193 -5.539 14.288 1.00 90.88 211 LEU A CA 1
ATOM 1642 C C . LEU A 1 211 ? -13.280 -6.769 14.332 1.00 90.88 211 LEU A C 1
ATOM 1644 O O . LEU A 1 211 ? -12.264 -6.729 15.024 1.00 90.88 211 LEU A O 1
ATOM 1648 N N . GLU A 1 212 ? -13.617 -7.839 13.606 1.00 91.31 212 GLU A N 1
ATOM 1649 C CA . GLU A 1 212 ? -12.876 -9.111 13.597 1.00 91.31 212 GLU A CA 1
ATOM 1650 C C . GLU A 1 212 ? -11.353 -8.945 13.407 1.00 91.31 212 GLU A C 1
ATOM 1652 O O . GLU A 1 212 ? -10.609 -9.468 14.245 1.00 91.31 212 GLU A O 1
ATOM 1657 N N . PRO A 1 213 ? -10.848 -8.161 12.426 1.00 91.50 213 PRO A N 1
ATOM 1658 C CA . PRO A 1 213 ? -9.404 -7.982 12.255 1.00 91.50 213 PRO A CA 1
ATOM 1659 C C . PRO A 1 213 ? -8.734 -7.329 13.471 1.00 91.50 213 PRO A C 1
ATOM 1661 O O . PRO A 1 213 ? -7.629 -7.701 13.863 1.00 91.50 213 PRO A O 1
ATOM 1664 N N . MET A 1 214 ? -9.402 -6.360 14.102 1.00 93.88 214 MET A N 1
ATOM 1665 C CA . MET A 1 214 ? -8.874 -5.675 15.282 1.00 93.88 214 MET A CA 1
ATOM 1666 C C . MET A 1 214 ? -8.892 -6.580 16.520 1.00 93.88 214 MET A C 1
ATOM 1668 O O . MET A 1 214 ? -7.954 -6.551 17.319 1.00 93.88 214 MET A O 1
ATOM 1672 N N . ILE A 1 215 ? -9.932 -7.407 16.668 1.00 92.56 215 ILE A N 1
ATOM 1673 C CA . ILE A 1 215 ? -10.029 -8.411 17.735 1.00 92.56 215 ILE A CA 1
ATOM 1674 C C . ILE A 1 215 ? -8.884 -9.419 17.617 1.00 92.56 215 ILE A C 1
ATOM 1676 O O . ILE A 1 215 ? -8.233 -9.703 18.620 1.00 92.56 215 ILE A O 1
ATOM 1680 N N . GLU A 1 216 ? -8.598 -9.916 16.412 1.00 91.00 216 GLU A N 1
ATOM 1681 C CA . GLU A 1 216 ? -7.485 -10.840 16.175 1.00 91.00 216 GLU A CA 1
ATOM 1682 C C . GLU A 1 216 ? -6.138 -10.186 16.512 1.00 91.00 216 GLU A C 1
ATOM 1684 O O . GLU A 1 216 ? -5.375 -10.719 17.322 1.00 91.00 216 GLU A O 1
ATOM 1689 N N . ARG A 1 217 ? -5.884 -8.982 15.979 1.00 92.38 217 ARG A N 1
ATOM 1690 C CA . ARG A 1 217 ? -4.640 -8.235 16.222 1.00 92.38 217 ARG A CA 1
ATOM 1691 C C . ARG A 1 217 ? -4.396 -7.952 17.703 1.00 92.38 217 ARG A C 1
ATOM 1693 O O . ARG A 1 217 ? -3.282 -8.135 18.188 1.00 92.38 217 ARG A O 1
ATOM 1700 N N . LEU A 1 218 ? -5.417 -7.503 18.434 1.00 92.75 218 LEU A N 1
ATOM 1701 C CA . LEU A 1 218 ? -5.288 -7.284 19.875 1.00 92.75 218 LEU A CA 1
ATOM 1702 C C . LEU A 1 218 ? -5.259 -8.593 20.659 1.00 92.75 218 LEU A C 1
ATOM 1704 O O . LEU A 1 218 ? -4.695 -8.613 21.749 1.00 92.75 218 LEU A O 1
ATOM 1708 N N . GLY A 1 219 ? -5.835 -9.680 20.146 1.00 89.56 219 GLY A N 1
ATOM 1709 C CA . GLY A 1 219 ? -5.804 -11.005 20.763 1.00 89.56 219 GLY A CA 1
ATOM 1710 C C . GLY A 1 219 ? -4.391 -11.576 20.881 1.00 89.56 219 GLY A C 1
ATOM 1711 O O . GLY A 1 219 ? -4.079 -12.208 21.886 1.00 89.56 219 GLY A O 1
ATOM 1712 N N . THR A 1 220 ? -3.521 -11.286 19.912 1.00 90.88 220 THR A N 1
ATOM 1713 C CA . THR A 1 220 ? -2.120 -11.741 19.909 1.00 90.88 220 THR A CA 1
ATOM 1714 C C . THR A 1 220 ? -1.140 -10.768 20.566 1.00 90.88 220 THR A C 1
ATOM 1716 O O . THR A 1 220 ? -0.002 -11.149 20.803 1.00 90.88 220 THR A O 1
ATOM 1719 N N . LEU A 1 221 ? -1.554 -9.525 20.833 1.00 93.38 221 LEU A N 1
ATOM 1720 C CA . LEU A 1 221 ? -0.686 -8.480 21.384 1.00 93.38 221 LEU A CA 1
ATOM 1721 C C . LEU A 1 221 ? -0.290 -8.773 22.841 1.00 93.38 221 LEU A C 1
ATOM 1723 O O . LEU A 1 221 ? -1.153 -9.104 23.662 1.00 93.38 221 LEU A O 1
ATOM 1727 N N . GLU A 1 222 ? 0.978 -8.589 23.200 1.00 91.81 222 GLU A N 1
ATOM 1728 C CA . GLU A 1 222 ? 1.413 -8.665 24.597 1.00 91.81 222 GLU A CA 1
ATOM 1729 C C . GLU A 1 222 ? 1.359 -7.289 25.299 1.00 91.81 222 GLU A C 1
ATOM 1731 O O . GLU A 1 222 ? 1.447 -6.230 24.668 1.00 91.81 222 GLU A O 1
ATOM 1736 N N . PRO A 1 223 ? 1.196 -7.249 26.633 1.00 92.88 223 PRO A N 1
ATOM 1737 C CA . PRO A 1 223 ? 1.251 -6.000 27.388 1.00 92.88 223 PRO A CA 1
ATOM 1738 C C . PRO A 1 223 ? 2.583 -5.270 27.194 1.00 92.88 223 PRO A C 1
ATOM 1740 O O . PRO A 1 223 ? 3.648 -5.879 27.167 1.00 92.88 223 PRO A O 1
ATOM 1743 N N . ALA A 1 224 ? 2.526 -3.938 27.145 1.00 89.75 224 ALA A N 1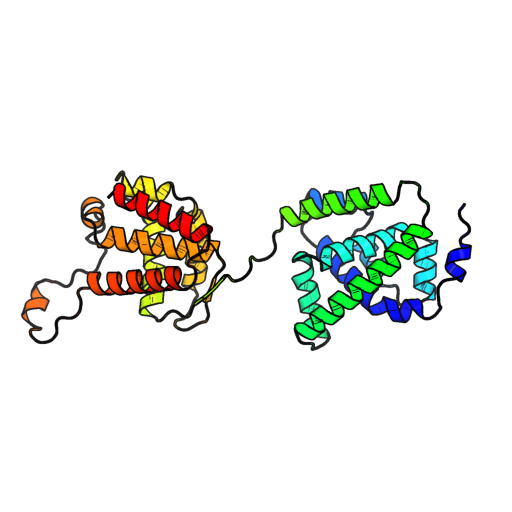
ATOM 1744 C CA . ALA A 1 224 ? 3.663 -3.047 26.910 1.00 89.75 224 ALA A CA 1
ATOM 1745 C C . ALA A 1 224 ? 4.383 -3.230 25.557 1.00 89.75 224 ALA A C 1
ATOM 1747 O O . ALA A 1 224 ? 5.412 -2.580 25.333 1.00 89.75 224 ALA A O 1
ATOM 1748 N N . GLU A 1 225 ? 3.843 -4.035 24.644 1.00 90.44 225 GLU A N 1
ATOM 1749 C CA . GLU A 1 225 ? 4.277 -4.094 23.250 1.00 90.44 225 GLU A CA 1
ATOM 1750 C C . GLU A 1 225 ? 3.835 -2.832 22.484 1.00 90.44 225 GLU A C 1
ATOM 1752 O O . GLU A 1 225 ? 2.832 -2.193 22.820 1.00 90.44 225 GLU A O 1
ATOM 1757 N N . ASP A 1 226 ? 4.621 -2.438 21.480 1.00 89.31 226 ASP A N 1
ATOM 1758 C CA . ASP A 1 226 ? 4.298 -1.315 20.603 1.00 89.31 226 ASP A CA 1
ATOM 1759 C C . ASP A 1 226 ? 3.194 -1.723 19.620 1.00 89.31 226 ASP A C 1
ATOM 1761 O O . ASP A 1 226 ? 3.400 -2.544 18.728 1.00 89.31 226 ASP A O 1
ATOM 1765 N N . PHE A 1 227 ? 2.023 -1.105 19.744 1.00 93.31 227 PHE A N 1
ATOM 1766 C CA . PHE A 1 227 ? 0.890 -1.349 18.863 1.00 93.31 227 PHE A CA 1
ATOM 1767 C C . PHE A 1 227 ? 0.696 -0.192 17.885 1.00 93.31 227 PHE A C 1
ATOM 1769 O O . PHE A 1 227 ? 0.167 0.864 18.239 1.00 93.31 227 PHE A O 1
ATOM 1776 N N . ALA A 1 228 ? 1.142 -0.389 16.645 1.00 91.75 228 ALA A N 1
ATOM 1777 C CA . ALA A 1 228 ? 0.921 0.554 15.554 1.00 91.75 228 ALA A CA 1
ATOM 1778 C C . ALA A 1 228 ? -0.533 0.478 15.059 1.00 91.75 228 ALA A C 1
ATOM 1780 O O . ALA A 1 228 ? -1.005 -0.594 14.669 1.00 91.75 228 ALA A O 1
ATOM 1781 N N . VAL A 1 229 ? -1.225 1.616 15.046 1.00 93.00 229 VAL A N 1
ATOM 1782 C CA . VAL A 1 229 ? -2.611 1.748 14.574 1.00 93.00 229 VAL A CA 1
ATOM 1783 C C . VAL A 1 229 ? -2.705 2.730 13.420 1.00 93.00 229 VAL A C 1
ATOM 1785 O O . VAL A 1 229 ? -2.061 3.780 13.431 1.00 93.00 229 VAL A O 1
ATOM 1788 N N . THR A 1 230 ? -3.532 2.401 12.437 1.00 93.31 230 THR A N 1
ATOM 1789 C CA . THR A 1 230 ? -3.964 3.316 11.370 1.00 93.31 230 THR A CA 1
ATOM 1790 C C . THR A 1 230 ? -5.068 4.251 11.883 1.00 93.31 230 THR A C 1
ATOM 1792 O O . THR A 1 230 ? -5.579 4.086 12.997 1.00 93.31 230 THR A O 1
ATOM 1795 N N . MET A 1 231 ? -5.446 5.268 11.104 1.00 93.94 231 MET A N 1
ATOM 1796 C CA . MET A 1 231 ? -6.498 6.201 11.529 1.00 93.94 231 MET A CA 1
ATOM 1797 C C . MET A 1 231 ? -7.883 5.534 11.655 1.00 93.94 231 MET A C 1
ATOM 1799 O O . MET A 1 231 ? -8.544 5.759 12.673 1.00 93.94 231 MET A O 1
ATOM 1803 N N . PRO A 1 232 ? -8.336 4.684 10.710 1.00 92.56 232 PRO A N 1
ATOM 1804 C CA . PRO A 1 232 ? -9.604 3.966 10.847 1.00 92.56 232 PRO A CA 1
ATOM 1805 C C . PRO A 1 232 ? -9.628 3.045 12.068 1.00 92.56 232 PRO A C 1
ATOM 1807 O O . PRO A 1 232 ? -10.623 2.989 12.789 1.00 92.56 232 PRO A O 1
ATOM 1810 N N . GLU A 1 233 ? -8.509 2.380 12.349 1.00 93.94 233 GLU A N 1
ATOM 1811 C CA . GLU A 1 233 ? -8.346 1.536 13.531 1.00 93.94 233 GLU A CA 1
ATOM 1812 C C . GLU A 1 233 ? -8.429 2.347 14.824 1.00 93.94 233 GLU A C 1
ATOM 1814 O O . GLU A 1 233 ? -9.127 1.962 15.759 1.00 93.94 233 GLU A O 1
ATOM 1819 N N . LEU A 1 234 ? -7.779 3.512 14.874 1.00 95.25 234 LEU A N 1
ATOM 1820 C CA . LEU A 1 234 ? -7.869 4.406 16.024 1.00 95.25 234 LEU A CA 1
ATOM 1821 C C . LEU A 1 234 ? -9.306 4.902 16.252 1.00 95.25 234 LEU A C 1
ATOM 1823 O O . LEU A 1 234 ? -9.763 4.947 17.396 1.00 95.25 234 LEU A O 1
ATOM 1827 N N . VAL A 1 235 ? -10.030 5.242 15.181 1.00 95.44 235 VAL A N 1
ATOM 1828 C CA . VAL A 1 235 ? -11.456 5.604 15.236 1.00 95.44 235 VAL A CA 1
ATOM 1829 C C . VAL A 1 235 ? -12.290 4.444 15.782 1.00 95.44 235 VAL A C 1
ATOM 1831 O O . VAL A 1 235 ? -13.117 4.656 16.670 1.00 95.44 235 VAL A O 1
ATOM 1834 N N . GLN A 1 236 ? -12.040 3.223 15.315 1.00 95.12 236 GLN A N 1
ATOM 1835 C CA . GLN A 1 236 ? -12.74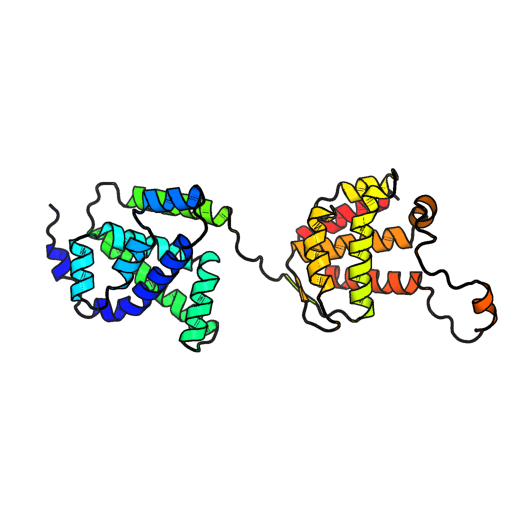1 2.027 15.771 1.00 95.12 236 GLN A CA 1
ATOM 1836 C C . GLN A 1 236 ? -12.510 1.762 17.265 1.00 95.12 236 GLN A C 1
ATOM 1838 O O . GLN A 1 236 ? -13.478 1.602 18.009 1.00 95.12 236 GLN A O 1
ATOM 1843 N N . LEU A 1 237 ? -11.256 1.796 17.733 1.00 95.81 237 LEU A N 1
ATOM 1844 C CA . LEU A 1 237 ? -10.923 1.648 19.156 1.00 95.81 237 LEU A CA 1
ATOM 1845 C C . LEU A 1 237 ? -11.565 2.753 20.004 1.00 95.81 237 LEU A C 1
ATOM 1847 O O . LEU A 1 237 ? -12.108 2.487 21.077 1.00 95.81 237 LEU A O 1
ATOM 1851 N N . TYR A 1 238 ? -11.539 3.997 19.518 1.00 95.56 238 TYR A N 1
ATOM 1852 C CA . TYR A 1 238 ? -12.168 5.136 20.183 1.00 95.56 238 TYR A CA 1
ATOM 1853 C C . TYR A 1 238 ? -13.673 4.924 20.376 1.00 95.56 238 TYR A C 1
ATOM 1855 O O . TYR A 1 238 ? -14.180 5.067 21.491 1.00 95.56 238 TYR A O 1
ATOM 1863 N N . GLN A 1 239 ? -14.386 4.554 19.312 1.00 95.12 239 GLN A N 1
ATOM 1864 C CA . GLN A 1 239 ? -15.828 4.333 19.364 1.00 95.12 239 GLN A CA 1
ATOM 1865 C C . GLN A 1 239 ? -16.187 3.110 20.212 1.00 95.12 239 GLN A C 1
ATOM 1867 O O . GLN A 1 239 ? -17.100 3.197 21.031 1.00 95.12 239 GLN A O 1
ATOM 1872 N N . ALA A 1 240 ? -15.439 2.009 20.094 1.00 95.06 240 ALA A N 1
ATOM 1873 C CA . ALA A 1 240 ? -15.681 0.807 20.884 1.00 95.06 240 ALA A CA 1
ATOM 1874 C C . ALA A 1 240 ? -15.527 1.073 22.390 1.00 95.06 240 ALA A C 1
ATOM 1876 O O . ALA A 1 240 ? -16.381 0.679 23.184 1.00 95.06 240 ALA A O 1
ATOM 1877 N N . MET A 1 241 ? -14.489 1.814 22.788 1.00 93.81 241 MET A N 1
ATOM 1878 C CA . MET A 1 241 ? -14.282 2.211 24.185 1.00 93.81 241 MET A CA 1
ATOM 1879 C C . MET A 1 241 ? -15.401 3.112 24.713 1.00 93.81 241 MET A C 1
ATOM 1881 O O . MET A 1 241 ? -15.824 2.958 25.859 1.00 93.81 241 MET A O 1
ATOM 1885 N N . GLN A 1 242 ? -15.904 4.031 23.889 1.00 92.44 242 GLN A N 1
ATOM 1886 C CA . GLN A 1 242 ? -17.023 4.904 24.248 1.00 92.44 242 GLN A CA 1
ATOM 1887 C C . GLN A 1 242 ? -18.327 4.125 24.435 1.00 92.44 242 GLN A C 1
ATOM 1889 O O . GLN A 1 242 ? -18.974 4.266 25.473 1.00 92.44 242 GLN A O 1
ATOM 1894 N N . VAL A 1 243 ? -18.677 3.254 23.483 1.00 92.00 243 VAL A N 1
ATOM 1895 C CA . VAL A 1 243 ? -19.854 2.375 23.583 1.00 92.00 243 VAL A CA 1
ATOM 1896 C C . VAL A 1 243 ? -19.741 1.472 24.806 1.00 92.00 243 VAL A C 1
ATOM 1898 O O . VAL A 1 243 ? -20.695 1.346 25.569 1.00 92.00 243 VAL A O 1
ATOM 1901 N N . CYS A 1 244 ? -18.559 0.909 25.055 1.00 89.94 244 CYS A N 1
ATOM 1902 C CA . CYS A 1 244 ? -18.304 0.131 26.257 1.00 89.94 244 CYS A CA 1
ATOM 1903 C C . CYS A 1 244 ? -18.577 0.955 27.526 1.00 89.94 244 CYS A C 1
ATOM 1905 O O . CYS A 1 244 ? -19.323 0.513 28.396 1.00 89.94 244 CYS A O 1
ATOM 1907 N N . GLY A 1 245 ? -18.053 2.181 27.616 1.00 87.69 245 GLY A N 1
ATOM 1908 C CA . GLY A 1 245 ? -18.347 3.093 28.725 1.00 87.69 245 GLY A CA 1
ATOM 1909 C C . GLY A 1 245 ? -19.848 3.348 28.915 1.00 87.69 245 GLY A C 1
ATOM 1910 O O . GLY A 1 245 ? -20.342 3.272 30.038 1.00 87.69 245 GLY A O 1
ATOM 1911 N N . MET A 1 246 ? -20.588 3.581 27.828 1.00 88.56 246 MET A N 1
ATOM 1912 C CA . MET A 1 246 ? -22.042 3.791 27.854 1.00 88.56 246 MET A CA 1
ATOM 1913 C C . MET A 1 246 ? -22.806 2.567 28.367 1.00 88.56 246 MET A C 1
ATOM 1915 O O . MET A 1 246 ? -23.702 2.705 29.199 1.00 88.56 246 MET A O 1
ATOM 1919 N N . VAL A 1 247 ? -22.426 1.362 27.939 1.00 85.00 247 VAL A N 1
ATOM 1920 C CA . VAL A 1 247 ? -23.039 0.110 28.410 1.00 85.00 247 VAL A CA 1
ATOM 1921 C C . VAL A 1 247 ? -22.801 -0.095 29.908 1.00 85.00 247 VAL A C 1
ATOM 1923 O O . VAL A 1 247 ? -23.725 -0.461 30.626 1.00 85.00 247 VAL A O 1
ATOM 1926 N N . PHE A 1 248 ? -21.599 0.201 30.410 1.00 77.94 248 PHE A N 1
ATOM 1927 C CA . PHE A 1 248 ? -21.269 0.041 31.833 1.00 77.94 248 PHE A CA 1
ATOM 1928 C C . PHE A 1 248 ? -21.940 1.059 32.766 1.00 77.94 248 PHE A C 1
ATOM 1930 O O . PHE A 1 248 ? -22.094 0.782 33.960 1.00 77.94 248 PHE A O 1
ATOM 1937 N N . VAL A 1 249 ? -22.312 2.232 32.247 1.00 73.31 249 VAL A N 1
ATOM 1938 C CA . VAL A 1 249 ? -22.954 3.312 33.016 1.00 73.31 249 VAL A CA 1
ATOM 1939 C C . VAL A 1 249 ? -24.485 3.286 32.888 1.00 73.31 249 VAL A C 1
ATOM 1941 O O . VAL A 1 249 ? -25.169 3.890 33.712 1.00 73.31 249 VAL A O 1
ATOM 1944 N N . SER A 1 250 ? -25.040 2.564 31.911 1.00 69.88 250 SER A N 1
ATOM 1945 C CA . SER A 1 250 ? -26.485 2.502 31.654 1.00 69.88 250 SER A CA 1
ATOM 1946 C C . SER A 1 250 ? -27.163 1.248 32.222 1.00 69.88 250 SER A C 1
ATOM 1948 O O . SER A 1 250 ? -26.536 0.219 32.474 1.00 69.88 250 SER A O 1
ATOM 1950 N N . GLU A 1 251 ? -28.492 1.311 32.367 1.00 62.53 251 GLU A N 1
ATOM 1951 C CA . GLU A 1 251 ? -29.351 0.157 32.697 1.00 62.53 251 GLU A CA 1
ATOM 1952 C C . GLU A 1 251 ? -29.414 -0.889 31.567 1.00 62.53 251 GLU A C 1
ATOM 1954 O O . GLU A 1 251 ? -30.054 -1.931 31.718 1.00 62.53 251 GLU A O 1
ATOM 1959 N N . VAL A 1 252 ? -28.769 -0.632 30.421 1.00 61.31 252 VAL A N 1
ATOM 1960 C CA . VAL A 1 252 ? -28.770 -1.527 29.255 1.00 61.31 252 VAL A CA 1
ATOM 1961 C C . VAL A 1 252 ? -28.211 -2.900 29.634 1.00 61.31 252 VAL A C 1
ATOM 1963 O O . VAL A 1 252 ? -28.783 -3.908 29.238 1.00 61.31 252 VAL A O 1
ATOM 1966 N N . LEU A 1 253 ? -27.183 -2.972 30.490 1.00 62.97 253 LEU A N 1
ATOM 1967 C CA . LEU A 1 253 ? -26.664 -4.251 31.006 1.00 62.97 253 LEU A CA 1
ATOM 1968 C C . LEU A 1 253 ? -27.719 -5.087 31.745 1.00 62.97 253 LEU A C 1
ATOM 1970 O O . LEU A 1 253 ? -27.724 -6.314 31.634 1.00 62.97 253 LEU A O 1
ATOM 1974 N N . GLU A 1 254 ? -28.604 -4.433 32.498 1.00 63.53 254 GLU A N 1
ATOM 1975 C CA . GLU A 1 254 ? -29.653 -5.096 33.278 1.00 63.53 254 GLU A CA 1
ATOM 1976 C C . GLU A 1 254 ? -30.835 -5.495 32.385 1.00 63.53 254 GLU A C 1
ATOM 1978 O O . GLU A 1 254 ? -31.342 -6.610 32.502 1.00 63.53 254 GLU A O 1
ATOM 1983 N N . LYS A 1 255 ? -31.221 -4.637 31.430 1.00 59.22 255 LYS A N 1
ATOM 1984 C CA . LYS A 1 255 ? -32.325 -4.893 30.483 1.00 59.22 255 LYS A CA 1
ATOM 1985 C C . LYS A 1 255 ? -31.996 -5.954 29.432 1.00 59.22 255 LYS A C 1
ATOM 1987 O O . LYS A 1 255 ? -32.893 -6.660 28.986 1.00 59.22 255 LYS A O 1
ATOM 1992 N N . VAL A 1 256 ? -30.725 -6.081 29.059 1.00 56.38 256 VAL A N 1
ATOM 1993 C CA . VAL A 1 256 ? -30.227 -7.038 28.054 1.00 56.38 256 VAL A CA 1
ATOM 1994 C C . VAL A 1 256 ? -29.857 -8.392 28.691 1.00 56.38 256 VAL A C 1
ATOM 1996 O O . VAL A 1 256 ? -29.473 -9.333 28.006 1.00 56.38 256 VAL A O 1
ATOM 1999 N N . GLY A 1 257 ? -29.989 -8.538 30.017 1.00 55.31 257 GLY A N 1
ATOM 2000 C CA . GLY A 1 257 ? -29.704 -9.799 30.715 1.00 55.31 257 GLY A CA 1
ATOM 2001 C C . GLY A 1 257 ? -28.213 -10.152 30.805 1.00 55.31 257 GLY A C 1
ATOM 2002 O O . GLY A 1 257 ? -27.865 -11.244 31.246 1.00 55.31 257 GLY A O 1
ATOM 2003 N N . LEU A 1 258 ? -27.320 -9.225 30.445 1.00 55.94 258 LEU A N 1
ATOM 2004 C CA . LEU A 1 258 ? -25.862 -9.382 30.540 1.00 55.94 258 LEU A CA 1
ATOM 2005 C C . LEU A 1 258 ? -25.324 -9.128 31.959 1.00 55.94 258 LEU A C 1
ATOM 2007 O O . LEU A 1 258 ? -24.147 -9.366 32.229 1.00 55.94 258 LEU A O 1
ATOM 2011 N N . GLY A 1 259 ? -26.176 -8.688 32.890 1.00 50.03 259 GLY A N 1
ATOM 2012 C CA . GLY A 1 259 ? -25.811 -8.432 34.285 1.00 50.03 259 GLY A CA 1
ATOM 2013 C C . GLY A 1 259 ? -25.219 -9.639 35.028 1.00 50.03 259 GLY A C 1
ATOM 2014 O O . GLY A 1 259 ? -24.414 -9.441 35.932 1.00 50.03 259 GLY A O 1
ATOM 2015 N N . SER A 1 260 ? -25.549 -10.876 34.630 1.00 46.59 260 SER A N 1
ATOM 2016 C CA . SER A 1 260 ? -24.999 -12.105 35.231 1.00 46.59 260 SER A CA 1
ATOM 2017 C C . SER A 1 260 ? -23.658 -12.561 34.641 1.00 46.59 260 SER A C 1
ATOM 2019 O O . SER A 1 260 ? -23.080 -13.523 35.139 1.00 46.59 260 SER A O 1
ATOM 2021 N N . VAL A 1 261 ? -23.174 -11.919 33.571 1.00 48.97 261 VAL A N 1
ATOM 2022 C CA . VAL A 1 261 ? -21.915 -12.278 32.886 1.00 48.97 261 VAL A CA 1
ATOM 2023 C C . VAL A 1 261 ? -20.710 -11.569 33.517 1.00 48.97 261 VAL A C 1
ATOM 2025 O O . VAL A 1 261 ? -19.574 -12.018 33.376 1.00 48.97 261 VAL A O 1
ATOM 2028 N N . PHE A 1 262 ? -20.944 -10.490 34.266 1.00 47.59 262 PHE A N 1
ATOM 2029 C CA . PHE A 1 262 ? -19.886 -9.746 34.941 1.00 47.59 262 PHE A CA 1
ATOM 2030 C C . PHE A 1 262 ? -19.734 -10.195 36.402 1.00 47.59 262 PHE A C 1
ATOM 2032 O O . PHE A 1 262 ? -20.744 -10.387 37.080 1.00 47.59 262 PHE A O 1
ATOM 2039 N N . PRO A 1 263 ? -18.500 -10.333 36.927 1.00 41.09 263 PRO A N 1
ATOM 2040 C CA . PRO A 1 263 ? -18.286 -10.724 38.313 1.00 41.09 263 PRO A CA 1
ATOM 2041 C C . PRO A 1 263 ? -18.847 -9.652 39.254 1.00 41.09 263 PRO A C 1
ATOM 2043 O O . PRO A 1 263 ? -18.249 -8.596 39.465 1.00 41.09 263 PRO A O 1
ATOM 2046 N N . THR A 1 264 ? -20.012 -9.911 39.838 1.00 43.75 264 THR A N 1
ATOM 2047 C CA . THR A 1 264 ? -20.489 -9.166 41.000 1.00 43.75 264 THR A CA 1
ATOM 2048 C C . THR A 1 264 ? -19.805 -9.740 42.230 1.00 43.75 264 THR A C 1
ATOM 2050 O O . THR A 1 264 ? -20.039 -10.898 42.573 1.00 43.75 264 THR A O 1
ATOM 2053 N N . VAL A 1 265 ? -18.964 -8.943 42.895 1.00 41.06 265 VAL A N 1
ATOM 2054 C CA . VAL A 1 265 ? -18.430 -9.305 44.216 1.00 41.06 265 VAL A CA 1
ATOM 2055 C C . VAL A 1 265 ? -19.627 -9.570 45.141 1.00 41.06 265 VAL A C 1
ATOM 2057 O O . VAL A 1 265 ? -20.477 -8.677 45.267 1.00 41.06 265 VAL A O 1
ATOM 2060 N N . PRO A 1 266 ? -19.744 -10.768 45.746 1.00 39.69 266 PRO A N 1
ATOM 2061 C CA . PRO A 1 266 ? -20.849 -11.091 46.633 1.00 39.69 266 PRO A CA 1
ATOM 2062 C C . PRO A 1 266 ? -20.919 -10.071 47.768 1.00 39.69 266 PRO A C 1
ATOM 2064 O O . PRO A 1 266 ? -19.910 -9.712 48.378 1.00 39.69 266 PRO A O 1
ATOM 2067 N N . THR A 1 267 ? -22.125 -9.603 48.072 1.00 48.66 267 THR A N 1
ATOM 2068 C CA . THR A 1 267 ? -22.385 -8.598 49.111 1.00 48.66 267 THR A CA 1
ATOM 2069 C C . THR A 1 267 ? -21.868 -9.010 50.494 1.00 48.66 267 THR A C 1
ATOM 2071 O O . THR A 1 267 ? -21.583 -8.136 51.311 1.00 48.66 267 THR A O 1
ATOM 2074 N N . ASP A 1 268 ? -21.672 -10.310 50.725 1.00 43.56 268 ASP A N 1
ATOM 2075 C CA . ASP A 1 268 ? -21.170 -10.867 51.983 1.00 43.56 268 ASP A CA 1
ATOM 2076 C C . ASP A 1 268 ? -19.662 -10.633 52.214 1.00 43.56 268 ASP A C 1
ATOM 2078 O O . ASP A 1 268 ? -19.232 -10.564 53.364 1.00 43.56 268 ASP A O 1
ATOM 2082 N N . GLU A 1 269 ? -18.852 -10.399 51.172 1.00 43.06 269 GLU A N 1
ATOM 2083 C CA . GLU A 1 269 ? -17.418 -10.080 51.334 1.00 43.06 269 GLU A CA 1
ATOM 2084 C C . GLU A 1 269 ? -17.160 -8.587 51.605 1.00 43.06 269 GLU A C 1
ATOM 2086 O O . GLU A 1 269 ? -16.142 -8.214 52.191 1.00 43.06 269 GLU A O 1
ATOM 2091 N N . ARG A 1 270 ? -18.118 -7.709 51.273 1.00 42.94 270 ARG A N 1
ATOM 2092 C CA . ARG A 1 270 ? -18.027 -6.258 51.534 1.00 42.94 270 ARG A CA 1
ATOM 2093 C C . ARG A 1 270 ? -18.072 -5.901 53.019 1.00 42.94 270 ARG A C 1
ATOM 2095 O O . ARG A 1 270 ? -17.577 -4.844 53.400 1.00 42.94 270 ARG A O 1
ATOM 2102 N N . ALA A 1 271 ? -18.652 -6.763 53.853 1.00 43.84 271 ALA A N 1
ATOM 2103 C CA . ALA A 1 271 ? -18.751 -6.534 55.292 1.00 43.84 271 ALA A CA 1
ATOM 2104 C C . ALA A 1 271 ? -17.461 -6.893 56.058 1.00 43.84 271 ALA A C 1
ATOM 2106 O O . ALA A 1 271 ? -17.284 -6.434 57.185 1.00 43.84 271 ALA A O 1
ATOM 2107 N N . ALA A 1 272 ? -16.551 -7.674 55.460 1.00 44.97 272 ALA A N 1
ATOM 2108 C CA . ALA A 1 272 ? -15.317 -8.127 56.110 1.00 44.97 272 ALA A CA 1
ATOM 2109 C C . ALA A 1 272 ? -14.100 -7.213 55.851 1.00 44.97 272 ALA A C 1
ATOM 2111 O O . ALA A 1 272 ? -13.134 -7.246 56.611 1.00 44.97 272 ALA A O 1
ATOM 2112 N N . SER A 1 273 ? -14.163 -6.352 54.832 1.00 41.69 273 SER A N 1
ATOM 2113 C CA . SER A 1 273 ? -13.033 -5.536 54.356 1.00 41.69 273 SER A CA 1
ATOM 2114 C C . SER A 1 273 ? -13.223 -4.044 54.656 1.00 41.69 273 SER A C 1
ATOM 2116 O O . SER A 1 273 ? -13.171 -3.193 53.768 1.00 41.69 273 SER A O 1
ATOM 2118 N N . ALA A 1 274 ? -13.460 -3.694 55.922 1.00 43.12 274 ALA A N 1
ATOM 2119 C CA . ALA A 1 274 ? -13.461 -2.301 56.371 1.00 43.12 274 ALA A CA 1
ATOM 2120 C C . ALA A 1 274 ? -12.012 -1.786 56.491 1.00 43.12 274 ALA A C 1
ATOM 2122 O O . ALA A 1 274 ? -11.412 -1.844 57.562 1.00 43.12 274 ALA A O 1
ATOM 2123 N N . GLY A 1 275 ? -11.422 -1.306 55.390 1.00 37.88 275 GLY A N 1
ATOM 2124 C CA . GLY A 1 275 ? -10.074 -0.721 55.443 1.00 37.88 275 GLY A CA 1
ATOM 2125 C C . GLY A 1 275 ? -9.520 -0.106 54.159 1.00 37.88 275 GLY A C 1
ATOM 2126 O O . GLY A 1 275 ? -8.687 0.791 54.239 1.00 37.88 275 GLY A O 1
ATOM 2127 N N . ALA A 1 276 ? -10.001 -0.501 52.984 1.00 38.81 276 ALA A N 1
ATOM 2128 C CA . ALA A 1 276 ? -9.667 0.164 51.730 1.00 38.81 276 ALA A CA 1
ATOM 2129 C C . ALA A 1 276 ? -10.862 0.035 50.787 1.00 38.81 276 ALA A C 1
ATOM 2131 O O . ALA A 1 276 ? -11.252 -1.070 50.424 1.00 38.81 276 ALA A O 1
ATOM 2132 N N . THR A 1 277 ? -11.482 1.154 50.416 1.00 38.22 277 THR A N 1
ATOM 2133 C CA . THR A 1 277 ? -12.432 1.184 49.301 1.00 38.22 277 THR A CA 1
ATOM 2134 C C . THR A 1 277 ? -11.650 0.916 48.022 1.00 38.22 277 THR A C 1
ATOM 2136 O O . THR A 1 277 ? -11.140 1.847 47.402 1.00 38.22 277 THR A O 1
ATOM 2139 N N . GLU A 1 278 ? -11.514 -0.357 47.650 1.00 42.28 278 GLU A N 1
ATOM 2140 C CA . GLU A 1 278 ? -11.161 -0.716 46.281 1.00 42.28 278 GLU A CA 1
ATOM 2141 C C . GLU A 1 278 ? -12.184 -0.055 45.347 1.00 42.28 278 GLU A C 1
ATOM 2143 O O . GLU A 1 278 ? -13.392 -0.101 45.634 1.00 42.28 278 GLU A O 1
ATOM 2148 N N . PRO A 1 279 ? -11.740 0.610 44.266 1.00 50.81 279 PRO A N 1
ATOM 2149 C CA . PRO A 1 279 ? -12.666 1.163 43.297 1.00 50.81 279 PRO A CA 1
ATOM 2150 C C . PRO A 1 279 ? -13.547 0.020 42.801 1.00 50.81 279 PRO A C 1
ATOM 2152 O O . PRO A 1 279 ? -13.057 -1.040 42.409 1.00 50.81 279 PRO A O 1
ATOM 2155 N N . SER A 1 280 ? -14.866 0.214 42.840 1.00 63.84 280 SER A N 1
ATOM 2156 C CA . SER A 1 280 ? -15.775 -0.759 42.231 1.00 63.84 280 SER A CA 1
ATOM 2157 C C . SER A 1 280 ? -15.340 -0.988 40.778 1.00 63.84 280 SER A C 1
ATOM 2159 O O . SER A 1 280 ? -14.926 -0.033 40.124 1.00 63.84 280 SER A O 1
ATOM 2161 N N . GLY A 1 281 ? -15.432 -2.212 40.244 1.00 65.50 281 GLY A N 1
ATOM 2162 C CA . GLY A 1 281 ? -14.965 -2.506 38.877 1.00 65.50 281 GLY A CA 1
ATOM 2163 C C . GLY A 1 281 ? -15.485 -1.522 37.813 1.00 65.50 281 GLY A C 1
ATOM 2164 O O . GLY A 1 281 ? -14.763 -1.179 36.883 1.00 65.50 281 GLY A O 1
ATOM 2165 N N . ARG A 1 282 ? -16.685 -0.954 38.014 1.00 69.31 282 ARG A N 1
ATOM 2166 C CA . ARG A 1 282 ? -17.257 0.115 37.172 1.00 69.31 282 ARG A CA 1
ATOM 2167 C C . ARG A 1 282 ? -16.443 1.421 37.184 1.00 69.31 282 ARG A C 1
ATOM 2169 O O . ARG A 1 282 ? -16.311 2.058 36.145 1.00 69.31 282 ARG A O 1
ATOM 2176 N N . GLN A 1 283 ? -15.885 1.821 38.328 1.00 72.25 283 GLN A N 1
ATOM 2177 C CA . GLN A 1 283 ? -15.029 3.010 38.439 1.00 72.25 283 GLN A CA 1
ATOM 2178 C C . GLN A 1 283 ? -13.698 2.816 37.707 1.00 72.25 283 GLN A C 1
ATOM 2180 O O . GLN A 1 283 ? -13.295 3.700 36.956 1.00 72.25 283 GLN A O 1
ATOM 2185 N N . ALA A 1 284 ? -13.065 1.647 37.848 1.00 74.94 284 ALA A N 1
ATOM 2186 C CA . ALA A 1 284 ? -11.816 1.338 37.147 1.00 74.94 284 ALA A CA 1
ATOM 2187 C C . ALA A 1 284 ? -11.998 1.331 35.616 1.00 74.94 284 ALA A C 1
ATOM 2189 O O . ALA A 1 284 ? -11.199 1.920 34.889 1.00 74.94 284 ALA A O 1
ATOM 2190 N N . VAL A 1 285 ? -13.094 0.738 35.124 1.00 76.88 285 VAL A N 1
ATOM 2191 C CA . VAL A 1 285 ? -13.465 0.783 33.698 1.00 76.88 285 VAL A CA 1
ATOM 2192 C C . VAL A 1 285 ? -13.670 2.229 33.236 1.00 76.88 285 VAL A C 1
ATOM 2194 O O . VAL A 1 285 ? -13.119 2.636 32.212 1.00 76.88 285 VAL A O 1
ATOM 2197 N N . GLY A 1 286 ? -14.405 3.031 34.013 1.00 81.50 286 GLY A N 1
ATOM 2198 C CA . GLY A 1 286 ? -14.651 4.441 33.705 1.00 81.50 286 GLY A CA 1
ATOM 2199 C C . GLY A 1 286 ? -13.372 5.277 33.605 1.00 81.50 286 GLY A C 1
ATOM 2200 O O . GLY A 1 286 ? -13.248 6.098 32.692 1.00 81.50 286 GLY A O 1
ATOM 2201 N N . GLU A 1 287 ? -12.397 5.053 34.489 1.00 85.06 287 GLU A N 1
ATOM 2202 C CA . GLU A 1 287 ? -11.094 5.727 34.445 1.00 85.06 287 GLU A CA 1
ATOM 2203 C C . GLU A 1 287 ? -10.284 5.347 33.202 1.00 85.06 287 GLU A C 1
ATOM 2205 O O . GLU A 1 287 ? -9.747 6.235 32.535 1.00 85.06 287 GLU A O 1
ATOM 2210 N N . ILE A 1 288 ? -10.239 4.060 32.841 1.00 86.62 288 ILE A N 1
ATOM 2211 C CA . ILE A 1 288 ? -9.510 3.588 31.654 1.00 86.62 288 ILE A CA 1
ATOM 2212 C C . ILE A 1 288 ? -10.138 4.154 30.373 1.00 86.62 288 ILE A C 1
ATOM 2214 O O . ILE A 1 288 ? -9.424 4.701 29.528 1.00 86.62 288 ILE A O 1
ATOM 2218 N N . VAL A 1 289 ? -11.469 4.092 30.248 1.00 87.25 289 VAL A N 1
ATOM 2219 C CA . VAL A 1 289 ? -12.202 4.649 29.099 1.00 87.25 289 VAL A CA 1
ATOM 2220 C C . VAL A 1 289 ? -11.978 6.154 28.989 1.00 87.25 289 VAL A C 1
ATOM 2222 O O . VAL A 1 289 ? -11.640 6.660 27.914 1.00 87.25 289 VAL A O 1
ATOM 2225 N N . SER A 1 290 ? -12.107 6.878 30.102 1.00 86.69 290 SER A N 1
ATOM 2226 C CA . SER A 1 290 ? -11.909 8.329 30.134 1.00 86.69 290 SER A CA 1
ATOM 2227 C C . SER A 1 290 ? -10.466 8.718 29.812 1.00 86.69 290 SER A C 1
ATOM 2229 O O . SER A 1 290 ? -10.238 9.687 29.086 1.00 86.69 290 SER A O 1
ATOM 2231 N N . GLY A 1 291 ? -9.492 7.958 30.317 1.00 88.56 291 GLY A N 1
ATOM 2232 C CA . GLY A 1 291 ? -8.070 8.160 30.058 1.00 88.56 291 GLY A CA 1
ATOM 2233 C C . GLY A 1 291 ? -7.730 8.012 28.578 1.00 88.56 291 GLY A C 1
ATOM 2234 O O . GLY A 1 291 ? -7.153 8.929 27.992 1.00 88.56 291 GLY A O 1
ATOM 2235 N N . PHE A 1 292 ? -8.159 6.910 27.955 1.00 90.75 292 PHE A N 1
ATOM 2236 C CA . PHE A 1 292 ? -7.950 6.676 26.524 1.00 90.75 292 PHE A CA 1
ATOM 2237 C C . PHE A 1 292 ? -8.624 7.755 25.668 1.00 90.75 292 PHE A C 1
ATOM 2239 O O . PHE A 1 292 ? -8.003 8.344 24.788 1.00 90.75 292 PHE A O 1
ATOM 2246 N N . THR A 1 293 ? -9.871 8.094 25.992 1.00 89.50 293 THR A N 1
ATOM 2247 C CA . THR A 1 293 ? -10.642 9.139 25.303 1.00 89.50 293 THR A CA 1
ATOM 2248 C C . THR A 1 293 ? -9.941 10.489 25.346 1.00 89.50 293 THR A C 1
ATOM 2250 O O . THR A 1 293 ? -9.815 11.157 24.318 1.00 89.50 293 THR A O 1
ATOM 2253 N N . ARG A 1 294 ? -9.470 10.898 26.530 1.00 90.75 294 ARG A N 1
ATOM 2254 C CA . ARG A 1 294 ? -8.768 12.171 26.711 1.00 90.75 294 ARG A CA 1
ATOM 2255 C C . ARG A 1 294 ? -7.462 12.192 25.929 1.00 90.75 294 ARG A C 1
ATOM 2257 O O . ARG A 1 294 ? -7.154 13.212 25.322 1.00 90.75 294 ARG A O 1
ATOM 2264 N N . TRP A 1 295 ? -6.727 11.082 25.926 1.00 94.12 295 TRP A N 1
ATOM 2265 C CA . TRP A 1 295 ? -5.513 10.948 25.131 1.00 94.12 295 TRP A CA 1
ATOM 2266 C C . TRP A 1 295 ? -5.801 11.133 23.633 1.00 94.12 295 TRP A C 1
ATOM 2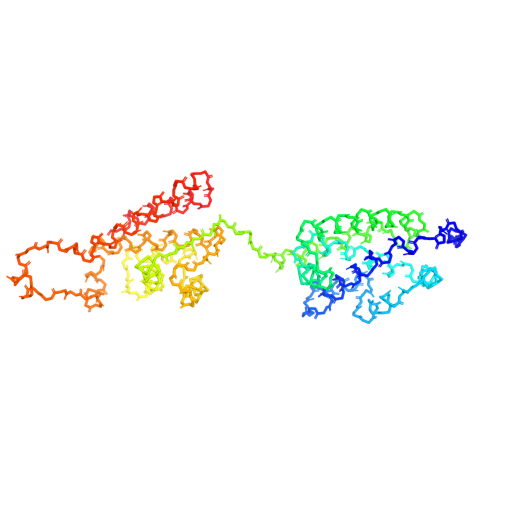268 O O . TRP A 1 295 ? -5.216 12.027 23.029 1.00 94.12 295 TRP A O 1
ATOM 2278 N N . VAL A 1 296 ? -6.772 10.409 23.058 1.00 91.94 296 VAL A N 1
ATOM 2279 C CA . VAL A 1 296 ? -7.143 10.554 21.633 1.00 91.94 296 VAL A CA 1
ATOM 2280 C C . VAL A 1 296 ? -7.536 11.997 21.303 1.00 91.94 296 VAL A C 1
ATOM 2282 O O . VAL A 1 296 ? -7.094 12.557 20.301 1.00 91.94 296 VAL A O 1
ATOM 2285 N N . GLN A 1 297 ? -8.353 12.627 22.148 1.00 89.81 297 GLN A N 1
ATOM 2286 C CA . GLN A 1 297 ? -8.813 14.000 21.926 1.00 89.81 297 GLN A CA 1
ATOM 2287 C C . GLN A 1 297 ? -7.689 15.034 22.010 1.00 89.81 297 GLN A C 1
ATOM 2289 O O . GLN A 1 297 ? -7.707 16.012 21.264 1.00 89.81 297 GLN A O 1
ATOM 2294 N N . TYR A 1 298 ? -6.725 14.814 22.903 1.00 92.44 298 TYR A N 1
ATOM 2295 C CA . TYR A 1 298 ? -5.572 15.687 23.070 1.00 92.44 298 TYR A CA 1
ATOM 2296 C C . TYR A 1 298 ? -4.562 15.531 21.929 1.00 92.44 298 TYR A C 1
ATOM 2298 O O . TYR A 1 298 ? -4.068 16.530 21.413 1.00 92.44 298 TYR A O 1
ATOM 2306 N N . THR A 1 299 ? -4.276 14.296 21.511 1.00 89.06 299 THR A N 1
ATOM 2307 C CA . THR A 1 299 ? -3.291 14.003 20.461 1.00 89.06 299 THR A CA 1
ATOM 2308 C C . THR A 1 299 ? -3.819 14.332 19.063 1.00 89.06 299 THR A C 1
ATOM 2310 O O . THR A 1 299 ? -3.051 14.784 18.218 1.00 89.06 299 THR A O 1
ATOM 2313 N N . PHE A 1 300 ? -5.128 14.186 18.828 1.00 91.69 300 PHE A N 1
ATOM 2314 C CA . PHE A 1 300 ? -5.764 14.396 17.522 1.00 91.69 300 PHE A CA 1
ATOM 2315 C C . PHE A 1 300 ? -6.949 15.382 17.609 1.00 91.69 300 PHE A C 1
ATOM 2317 O O . PHE A 1 300 ? -8.117 15.008 17.437 1.00 91.69 300 PHE A O 1
ATOM 2324 N N . PRO A 1 301 ? -6.698 16.672 17.897 1.00 86.50 301 PRO A N 1
ATOM 2325 C CA . PRO A 1 301 ? -7.771 17.644 18.103 1.00 86.50 301 PRO A CA 1
ATOM 2326 C C . PRO A 1 301 ? -8.497 18.022 16.801 1.00 86.50 301 PRO A C 1
ATOM 2328 O O . PRO A 1 301 ? -9.711 18.242 16.813 1.00 86.50 301 PRO A O 1
ATOM 2331 N N . GLN A 1 302 ? -7.766 18.077 15.684 1.00 89.25 302 GLN A N 1
ATOM 2332 C CA . GLN A 1 302 ? -8.244 18.592 14.393 1.00 89.25 302 GLN A CA 1
ATOM 2333 C C . GLN A 1 302 ? -8.537 17.500 13.354 1.00 89.25 302 GLN A C 1
ATOM 2335 O O . GLN A 1 302 ? -8.877 17.825 12.223 1.00 89.25 302 GLN A O 1
ATOM 2340 N N . GLU A 1 303 ? -8.424 16.224 13.725 1.00 92.06 303 GLU A N 1
ATOM 2341 C CA . GLU A 1 303 ? -8.592 15.109 12.792 1.00 92.06 303 GLU A CA 1
ATOM 2342 C C . GLU A 1 303 ? -10.071 14.922 12.396 1.00 92.06 303 GLU A C 1
ATOM 2344 O O . GLU A 1 303 ? -10.889 14.603 13.272 1.00 92.06 303 GLU A O 1
ATOM 2349 N N . PRO A 1 304 ? -10.445 15.087 11.109 1.00 91.06 304 PRO A N 1
ATOM 2350 C CA . PRO A 1 304 ? -11.842 15.035 10.677 1.00 91.06 304 PRO A CA 1
ATOM 2351 C C . PRO A 1 304 ? -12.531 13.705 10.993 1.00 91.06 304 PRO A C 1
ATOM 2353 O O . PRO A 1 304 ? -13.669 13.702 11.467 1.00 91.06 304 PRO A O 1
ATOM 2356 N N . ALA A 1 305 ? -11.832 12.579 10.808 1.00 91.25 305 ALA A N 1
ATOM 2357 C CA . ALA A 1 305 ? -12.389 11.252 11.072 1.00 91.25 305 ALA A CA 1
ATOM 2358 C C . ALA A 1 305 ? -12.778 11.079 12.553 1.00 91.25 305 ALA A C 1
ATOM 2360 O O . ALA A 1 305 ? -13.863 10.591 12.873 1.00 91.25 305 ALA A O 1
ATOM 2361 N N . LEU A 1 306 ? -11.940 11.564 13.475 1.00 92.75 306 LEU A N 1
ATOM 2362 C CA . LEU A 1 306 ? -12.229 11.529 14.911 1.00 92.75 306 LEU A CA 1
ATOM 2363 C C . LEU A 1 306 ? -13.299 12.543 15.328 1.00 92.75 306 LEU A C 1
ATOM 2365 O O . LEU A 1 306 ? -14.044 12.286 16.273 1.00 92.75 306 LEU A O 1
ATOM 2369 N N . GLN A 1 307 ? -13.416 13.685 14.647 1.00 92.19 307 GLN A N 1
ATOM 2370 C CA . GLN A 1 307 ? -14.518 14.624 14.882 1.00 92.19 307 GLN A CA 1
ATOM 2371 C C . GLN A 1 307 ? -15.867 14.018 14.486 1.00 92.19 307 GLN A C 1
ATOM 2373 O O . GLN A 1 307 ? -16.823 14.107 15.259 1.00 92.19 307 GLN A O 1
ATOM 2378 N N . GLN A 1 308 ? -15.933 13.343 13.337 1.00 93.81 308 GLN A N 1
ATOM 2379 C CA . GLN A 1 308 ? -17.120 12.600 12.921 1.00 93.81 308 GLN A CA 1
ATOM 2380 C C . GLN A 1 308 ? -17.441 11.469 13.907 1.00 93.81 308 GLN A C 1
ATOM 2382 O O . GLN A 1 308 ? -18.586 11.338 14.337 1.00 93.81 308 GLN A O 1
ATOM 2387 N N . ALA A 1 309 ? -16.432 10.707 14.337 1.00 93.62 309 ALA A N 1
ATOM 2388 C CA . ALA A 1 309 ? -16.607 9.648 15.326 1.00 93.62 309 ALA A CA 1
ATOM 2389 C C . ALA A 1 309 ? -17.176 10.174 16.655 1.00 93.62 309 ALA A C 1
ATOM 2391 O O . ALA A 1 309 ? -18.052 9.542 17.241 1.00 93.62 309 ALA A O 1
ATOM 2392 N N . ARG A 1 310 ? -16.738 11.358 17.113 1.00 92.56 310 ARG A N 1
ATOM 2393 C CA . ARG A 1 310 ? -17.303 12.038 18.294 1.00 92.56 310 ARG A CA 1
ATOM 2394 C C . ARG A 1 310 ? -18.777 12.381 18.102 1.00 92.56 310 ARG A C 1
ATOM 2396 O O . ARG A 1 310 ? -19.562 12.151 19.012 1.00 92.56 310 ARG A O 1
ATOM 2403 N N . GLN A 1 311 ? -19.157 12.915 16.941 1.00 92.75 311 GLN A N 1
ATOM 2404 C CA . GLN A 1 311 ? -20.558 13.233 16.642 1.00 92.75 311 GLN A CA 1
ATOM 2405 C C . GLN A 1 311 ? -21.431 11.974 16.633 1.00 92.75 311 GLN A C 1
ATOM 2407 O O . GLN A 1 311 ? -22.513 11.981 17.209 1.00 92.75 311 GLN A O 1
ATOM 2412 N N . GLN A 1 312 ? -20.936 10.885 16.042 1.00 93.81 312 GLN A N 1
ATOM 2413 C CA . GLN A 1 312 ? -21.618 9.590 16.042 1.00 93.81 312 GLN A CA 1
ATOM 2414 C C . GLN A 1 312 ? -21.806 9.051 17.463 1.00 93.81 312 GLN A C 1
ATOM 2416 O O . GLN A 1 312 ? -22.907 8.660 17.822 1.00 93.81 312 GLN A O 1
ATOM 2421 N N . VAL A 1 313 ? -20.760 9.090 18.295 1.00 91.62 313 VAL A N 1
ATOM 2422 C CA . VAL A 1 313 ? -20.841 8.669 19.703 1.00 91.62 313 VAL A CA 1
ATOM 2423 C C . VAL A 1 313 ? -21.819 9.540 20.495 1.00 91.62 313 VAL A C 1
ATOM 2425 O O . VAL A 1 313 ? -22.595 9.010 21.280 1.00 91.62 313 VAL A O 1
ATOM 2428 N N . LEU A 1 314 ? -21.830 10.859 20.286 1.00 90.56 314 LEU A N 1
ATOM 2429 C CA . LEU A 1 314 ? -22.806 11.742 20.935 1.00 90.56 314 LEU A CA 1
ATOM 2430 C C . LEU A 1 314 ? -24.245 11.368 20.556 1.00 90.56 314 LEU A C 1
ATOM 2432 O O . LEU A 1 314 ? -25.088 11.286 21.440 1.00 90.56 314 LEU A O 1
ATOM 2436 N N . ALA A 1 315 ? -24.501 11.052 19.284 1.00 89.88 315 ALA A N 1
ATOM 2437 C CA . ALA A 1 315 ? -25.815 10.589 18.839 1.00 89.88 315 ALA A CA 1
ATOM 2438 C C . ALA A 1 315 ? -26.222 9.236 19.458 1.00 89.88 315 ALA A C 1
ATOM 2440 O O . ALA A 1 315 ? -27.407 9.003 19.680 1.00 89.88 315 ALA A O 1
ATOM 2441 N N . LEU A 1 316 ? -25.265 8.353 19.781 1.00 89.44 316 LEU A N 1
ATOM 2442 C CA . LEU A 1 316 ? -25.559 7.119 20.525 1.00 89.44 316 LEU A CA 1
ATOM 2443 C C . LEU A 1 316 ? -26.024 7.410 21.955 1.00 89.44 316 LEU A C 1
ATOM 2445 O O . LEU A 1 316 ? -26.890 6.705 22.464 1.00 89.44 316 LEU A O 1
ATOM 2449 N N . ALA A 1 317 ? -25.456 8.431 22.604 1.00 84.88 317 ALA A N 1
ATOM 2450 C CA . ALA A 1 317 ? -25.840 8.801 23.964 1.00 84.88 317 ALA A CA 1
ATOM 2451 C C . ALA A 1 317 ? -27.303 9.268 24.044 1.00 84.88 317 ALA A C 1
ATOM 2453 O O . ALA A 1 317 ? -27.959 9.011 25.048 1.00 84.88 317 ALA A O 1
ATOM 2454 N N . ASP A 1 318 ? -27.822 9.887 22.979 1.00 85.00 318 ASP A N 1
ATOM 2455 C CA . ASP A 1 318 ? -29.232 10.287 22.870 1.00 85.00 318 ASP A CA 1
ATOM 2456 C C . ASP A 1 318 ? -30.194 9.082 22.743 1.00 85.00 318 ASP A C 1
ATOM 2458 O O . ASP A 1 318 ? -31.402 9.240 22.916 1.00 85.00 318 ASP A O 1
ATOM 2462 N N . ALA A 1 319 ? -29.674 7.884 22.440 1.00 81.38 319 ALA A N 1
ATOM 2463 C CA . ALA A 1 319 ? -30.437 6.644 22.256 1.00 81.38 319 ALA A CA 1
ATOM 2464 C C . ALA A 1 319 ? -30.392 5.679 23.466 1.00 81.38 319 ALA A C 1
ATOM 2466 O O . ALA A 1 319 ? -30.938 4.570 23.376 1.00 81.38 319 ALA A O 1
ATOM 2467 N N . LEU A 1 320 ? -29.720 6.071 24.559 1.00 77.00 320 LEU A N 1
ATOM 2468 C CA . LEU A 1 320 ? -29.683 5.358 25.848 1.00 77.00 320 LEU A CA 1
ATOM 2469 C C . LEU A 1 320 ? -30.976 5.553 26.648 1.00 77.00 320 LEU A C 1
ATOM 2471 O O . LEU A 1 320 ? -31.443 4.538 27.213 1.00 77.00 320 LEU A O 1
#